Protein AF-A0A843C9Q4-F1 (afdb_monomer)

Solvent-accessible surface area (backbone atoms only — not comparable to full-atom values): 17499 Å² total; per-residue (Å²): 132,57,74,67,64,51,50,56,51,39,53,52,40,20,55,56,18,58,76,67,75,72,32,40,69,36,32,36,50,50,49,57,37,60,78,42,98,57,68,40,41,67,67,58,47,26,71,72,67,73,46,53,68,69,59,50,53,54,29,52,50,52,34,42,68,36,44,41,33,51,77,46,82,55,98,91,41,65,23,32,36,55,46,86,50,63,64,58,15,50,41,50,24,54,48,49,48,43,60,72,55,47,48,56,51,47,49,56,52,59,76,44,46,85,74,49,81,52,66,68,59,38,50,52,52,52,53,51,46,52,57,61,56,59,46,53,64,51,50,52,50,50,40,48,50,46,52,44,47,74,72,65,67,80,84,70,84,83,84,77,89,68,72,62,72,67,36,53,45,50,50,54,45,59,78,50,60,87,59,59,75,55,38,35,35,37,37,30,24,10,82,88,72,31,58,69,56,52,25,53,56,50,49,60,45,59,91,39,59,53,47,39,33,40,20,46,72,44,35,68,92,59,17,19,34,43,42,81,40,90,101,78,43,41,38,79,43,103,41,80,50,83,64,60,53,28,56,29,36,38,42,33,32,46,27,56,34,95,91,58,39,60,59,69,67,47,47,51,48,37,54,59,74,26,36,51,98,54,80,45,47,32,34,35,44,27,48,70,53,30,37,61,76,60,49,39,64,82,75,47,85,60,77,41,77,46,70,43,82,86,85,87,83,90,130

Radius of gyration: 27.34 Å; Cα contacts (8 Å, |Δi|>4): 439; chains: 1; bounding box: 75×46×71 Å

Nearest PDB structures (foldseek):
  1ku9-assembly1_B  TM=6.860E-01  e=2.170E-07  Methanocaldococcus jannaschii
  5jbr-assembly1_B  TM=6.206E-01  e=5.462E-07  Beutenbergia cavernae DSM 12333
  4nb5-assembly1_C  TM=7.653E-01  e=8.708E-06  Mycobacterium tuberculosis H37Rv
  6pcp-assembly2_B  TM=5.186E-01  e=2.356E-02  Bordetella pertussis
  4a6d-assembly1_A  TM=2.421E-01  e=3.315E-03  Homo sapiens

Structure (mmCIF, N/CA/C/O backbone):
data_AF-A0A843C9Q4-F1
#
_entry.id   AF-A0A843C9Q4-F1
#
loop_
_atom_site.group_PDB
_atom_site.id
_atom_site.type_symbol
_atom_site.label_atom_id
_atom_site.label_alt_id
_atom_site.label_comp_id
_atom_site.label_asym_id
_atom_site.label_entity_id
_atom_site.label_seq_id
_atom_site.pdbx_PDB_ins_code
_atom_site.Cartn_x
_atom_site.Cartn_y
_atom_site.Cartn_z
_atom_site.occupancy
_atom_site.B_iso_or_equiv
_atom_site.auth_seq_id
_atom_site.auth_comp_id
_atom_site.auth_asym_id
_atom_site.auth_atom_id
_atom_site.pdbx_PDB_model_num
ATOM 1 N N . MET A 1 1 ? 6.516 21.885 -7.683 1.00 47.53 1 MET A N 1
ATOM 2 C CA . MET A 1 1 ? 7.904 22.354 -7.466 1.00 47.53 1 MET A CA 1
ATOM 3 C C . MET A 1 1 ? 7.988 23.819 -7.858 1.00 47.53 1 MET A C 1
ATOM 5 O O . MET A 1 1 ? 7.238 24.209 -8.744 1.00 47.53 1 MET A O 1
ATOM 9 N N . SER A 1 2 ? 8.842 24.612 -7.205 1.00 45.75 2 SER A N 1
ATOM 10 C CA . SER A 1 2 ? 9.171 25.966 -7.676 1.00 45.75 2 SER A CA 1
ATOM 11 C C . SER A 1 2 ? 9.981 25.900 -8.980 1.00 45.75 2 SER A C 1
ATOM 13 O O . SER A 1 2 ? 10.649 24.895 -9.235 1.00 45.75 2 SER A O 1
ATOM 15 N N . GLU A 1 3 ? 9.927 26.948 -9.810 1.00 52.75 3 GLU A N 1
ATOM 16 C CA . GLU A 1 3 ? 10.688 27.011 -11.075 1.00 52.75 3 GLU A CA 1
ATOM 17 C C . GLU A 1 3 ? 12.211 26.967 -10.858 1.00 52.75 3 GLU A C 1
ATOM 19 O O . GLU A 1 3 ? 12.945 26.394 -11.660 1.00 52.75 3 GLU A O 1
ATOM 24 N N . GLU A 1 4 ? 12.688 27.502 -9.736 1.00 49.81 4 GLU A N 1
ATOM 25 C CA . GLU A 1 4 ? 14.106 27.485 -9.360 1.00 49.81 4 GLU A CA 1
ATOM 26 C C . GLU A 1 4 ? 14.579 26.059 -9.037 1.00 49.81 4 GLU A C 1
ATOM 28 O O . GLU A 1 4 ? 15.560 25.584 -9.610 1.00 49.81 4 GLU A O 1
ATOM 33 N N . ALA A 1 5 ? 13.812 25.318 -8.226 1.00 44.09 5 ALA A N 1
ATOM 34 C CA . ALA A 1 5 ? 14.101 23.916 -7.916 1.00 44.09 5 ALA A CA 1
ATOM 35 C C . ALA A 1 5 ? 14.009 23.013 -9.161 1.00 44.09 5 ALA A C 1
ATOM 37 O O . ALA A 1 5 ? 14.716 22.013 -9.271 1.00 44.09 5 ALA A O 1
ATOM 38 N N . TRP A 1 6 ? 13.144 23.360 -10.119 1.00 53.12 6 TRP A N 1
ATOM 39 C CA . TRP A 1 6 ? 13.048 22.680 -11.413 1.00 53.12 6 TRP A CA 1
ATOM 40 C C . TRP A 1 6 ? 14.325 22.829 -12.245 1.00 53.12 6 TRP A C 1
ATOM 42 O O . TRP A 1 6 ? 14.852 21.837 -12.754 1.00 53.12 6 TRP A O 1
ATOM 52 N N . SER A 1 7 ? 14.839 24.054 -12.347 1.00 58.59 7 SER A N 1
ATOM 53 C CA . SER A 1 7 ? 16.046 24.358 -13.115 1.00 58.59 7 SER A CA 1
ATOM 54 C C . SER A 1 7 ? 17.284 23.649 -12.546 1.00 58.59 7 SER A C 1
ATOM 56 O O . SER A 1 7 ? 18.031 23.016 -13.294 1.00 58.59 7 SER A O 1
ATOM 58 N N . GLU A 1 8 ? 17.461 23.655 -11.220 1.00 62.56 8 GLU A N 1
ATOM 59 C CA . GLU A 1 8 ? 18.596 23.000 -10.545 1.00 62.56 8 GLU A CA 1
ATOM 60 C C . GLU A 1 8 ? 18.615 21.475 -10.738 1.00 62.56 8 GLU A C 1
ATOM 62 O O . GLU A 1 8 ? 19.669 20.870 -10.979 1.00 62.56 8 GLU A O 1
ATOM 67 N N . VAL A 1 9 ? 17.441 20.837 -10.683 1.00 56.78 9 VAL A N 1
ATOM 68 C CA . VAL A 1 9 ? 17.299 19.395 -10.926 1.00 56.78 9 VAL A CA 1
ATOM 69 C C . VAL A 1 9 ? 17.607 19.060 -12.386 1.00 56.78 9 VAL A C 1
ATOM 71 O O . VAL A 1 9 ? 18.349 18.113 -12.655 1.00 56.78 9 VAL A O 1
ATOM 74 N N . GLN A 1 10 ? 17.105 19.847 -13.342 1.00 58.91 10 GLN A N 1
ATOM 75 C CA . GLN A 1 10 ? 17.404 19.642 -14.761 1.00 58.91 10 GLN A CA 1
ATOM 76 C C . GLN A 1 10 ? 18.885 19.846 -15.096 1.00 58.91 10 GLN A C 1
ATOM 78 O O . GLN A 1 10 ? 19.439 19.092 -15.899 1.00 58.91 10 GLN A O 1
ATOM 83 N N . GLU A 1 11 ? 19.543 20.831 -14.484 1.00 66.94 11 GLU A N 1
ATOM 84 C CA . GLU A 1 11 ? 20.977 21.056 -14.664 1.00 66.94 11 GLU A CA 1
ATOM 85 C C . GLU A 1 11 ? 21.796 19.878 -14.115 1.00 66.94 11 GLU A C 1
ATOM 87 O O . GLU A 1 11 ? 22.735 19.405 -14.762 1.00 66.94 11 GLU A O 1
ATOM 92 N N . SER A 1 12 ? 21.402 19.354 -12.954 1.00 57.91 12 SER A N 1
ATOM 93 C CA . SER A 1 12 ? 22.046 18.199 -12.323 1.00 57.91 12 SER A CA 1
ATOM 94 C C . SER A 1 12 ? 21.877 16.920 -13.154 1.00 57.91 12 SER A C 1
ATOM 96 O O . SER A 1 12 ? 22.857 16.220 -13.414 1.00 57.91 12 SER A O 1
ATOM 98 N N . LEU A 1 13 ? 20.671 16.657 -13.669 1.00 55.56 13 LEU A N 1
ATOM 99 C CA . LEU A 1 13 ? 20.410 15.550 -14.600 1.00 55.56 13 LEU A CA 1
ATOM 100 C C . LEU A 1 13 ? 21.191 15.711 -15.914 1.00 55.56 13 LEU A C 1
ATOM 102 O O . LEU A 1 13 ? 21.746 14.744 -16.434 1.00 55.56 13 LEU A O 1
ATOM 106 N N . GLY A 1 14 ? 21.304 16.938 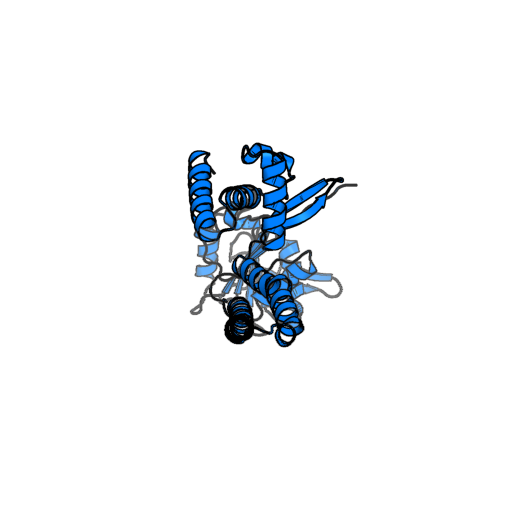-16.428 1.00 57.84 14 GLY A N 1
ATOM 107 C CA . GLY A 1 14 ? 22.119 17.249 -17.603 1.00 57.84 14 GLY A CA 1
ATOM 108 C C . GLY A 1 14 ? 23.611 16.953 -17.402 1.00 57.84 14 GLY A C 1
ATOM 109 O O . GLY A 1 14 ? 24.264 16.448 -18.318 1.00 57.84 14 GLY A O 1
ATOM 110 N N . LYS A 1 15 ? 24.152 17.209 -16.200 1.00 60.41 15 LYS A N 1
ATOM 111 C CA . LYS A 1 15 ? 25.543 16.881 -15.826 1.00 60.41 15 LYS A CA 1
ATOM 112 C C . LYS A 1 15 ? 25.781 15.370 -15.762 1.00 60.41 15 LYS A C 1
ATOM 114 O O . LYS A 1 15 ? 26.767 14.905 -16.331 1.00 60.41 15 LYS A O 1
ATOM 119 N N . ILE A 1 16 ? 24.859 14.608 -15.166 1.00 50.56 16 ILE A N 1
ATOM 120 C CA . ILE A 1 16 ? 24.891 13.130 -15.169 1.00 50.56 16 ILE A CA 1
ATOM 121 C C . ILE A 1 16 ? 24.869 12.609 -16.613 1.00 50.56 16 ILE A C 1
ATOM 123 O O . ILE A 1 16 ? 25.660 11.747 -16.995 1.00 50.56 16 ILE A O 1
ATOM 127 N N . GLY A 1 17 ? 24.037 13.215 -17.461 1.00 51.75 17 GLY A N 1
ATOM 128 C CA . GLY A 1 17 ? 23.914 12.841 -18.863 1.00 51.75 17 GLY A CA 1
ATOM 129 C C . GLY A 1 17 ? 25.149 13.051 -19.731 1.00 51.75 17 GLY A C 1
ATOM 130 O O . GLY A 1 17 ? 25.337 12.320 -20.706 1.00 51.75 17 GLY A O 1
ATOM 131 N N . LYS A 1 18 ? 26.016 14.005 -19.373 1.00 55.31 18 LYS A N 1
ATOM 132 C CA . LYS A 1 18 ? 27.325 14.188 -20.022 1.00 55.31 18 LYS A CA 1
ATOM 133 C C . LYS A 1 18 ? 28.294 13.048 -19.708 1.00 55.31 18 LYS A C 1
ATOM 135 O O . LYS A 1 18 ? 29.132 12.741 -20.545 1.00 55.31 18 LYS A O 1
ATOM 140 N N . GLN A 1 19 ? 28.169 12.415 -18.542 1.00 47.91 19 GLN A N 1
ATOM 141 C CA . GLN A 1 19 ? 29.048 11.323 -18.107 1.00 47.91 19 GLN A CA 1
ATOM 142 C C . GLN A 1 19 ? 28.645 9.957 -18.684 1.00 47.91 19 GLN A C 1
ATOM 144 O O . GLN A 1 19 ? 29.466 9.050 -18.718 1.00 47.91 19 GLN A O 1
ATOM 149 N N . TRP A 1 20 ? 27.404 9.818 -19.159 1.00 51.47 20 TRP A N 1
ATOM 150 C CA . TRP A 1 20 ? 26.847 8.577 -19.718 1.00 51.47 20 TRP A CA 1
ATOM 151 C C . TRP A 1 20 ? 26.792 8.558 -21.260 1.00 51.47 20 TRP A C 1
ATOM 153 O O . TRP A 1 20 ? 26.111 7.715 -21.832 1.00 51.47 20 TRP A O 1
ATOM 163 N N . GLU A 1 21 ? 27.436 9.514 -21.944 1.00 59.91 21 GLU A N 1
ATOM 164 C CA . GLU A 1 21 ? 27.479 9.679 -23.419 1.00 59.91 21 GLU A CA 1
ATOM 165 C C . GLU A 1 21 ? 26.121 9.767 -24.163 1.00 59.91 21 GLU A C 1
ATOM 167 O O . GLU A 1 21 ? 26.076 9.991 -25.373 1.00 59.91 21 GLU A O 1
ATOM 172 N N . LEU A 1 22 ? 24.983 9.682 -23.468 1.00 63.81 22 LEU A N 1
ATOM 173 C CA . LEU A 1 22 ? 23.649 9.807 -24.068 1.00 63.81 22 LEU A CA 1
ATOM 174 C C . LEU A 1 22 ? 23.351 11.247 -24.530 1.00 63.81 22 LEU A C 1
ATOM 176 O O . LEU A 1 22 ? 22.642 11.444 -25.525 1.00 63.81 22 LEU A O 1
ATOM 180 N N . GLY A 1 23 ? 23.962 12.239 -23.870 1.00 70.44 23 GLY A N 1
ATOM 181 C CA . GLY A 1 23 ? 23.894 13.662 -24.208 1.00 70.44 23 GLY A CA 1
ATOM 182 C C . GLY A 1 23 ? 22.946 14.458 -23.307 1.00 70.44 23 GLY A C 1
ATOM 183 O O . GLY A 1 23 ? 21.938 13.951 -22.823 1.00 70.44 23 GLY A O 1
ATOM 184 N N . GLU A 1 24 ? 23.261 15.737 -23.088 1.00 77.69 24 GLU A N 1
ATOM 185 C CA . GLU A 1 24 ? 22.541 16.617 -22.149 1.00 77.69 24 GLU A CA 1
ATOM 186 C C . GLU A 1 24 ? 21.042 16.763 -22.478 1.00 77.69 24 GLU A C 1
ATOM 188 O O . GLU A 1 24 ? 20.197 16.729 -21.582 1.00 77.69 24 GLU A O 1
ATOM 193 N N . SER A 1 25 ? 20.697 16.865 -23.765 1.00 83.62 25 SER A N 1
ATOM 194 C CA . SER A 1 25 ? 19.307 16.989 -24.217 1.00 83.62 25 SER A CA 1
ATOM 195 C C . SER A 1 25 ? 18.464 15.755 -23.884 1.00 83.62 25 SER A C 1
ATOM 197 O O . SER A 1 25 ? 17.291 15.891 -23.549 1.00 83.62 25 SER A O 1
ATOM 199 N N . VAL A 1 26 ? 19.060 14.559 -23.922 1.00 84.25 26 VAL A N 1
ATOM 200 C CA . VAL A 1 26 ? 18.384 13.287 -23.626 1.00 84.25 26 VAL A CA 1
ATOM 201 C C . VAL A 1 26 ? 17.914 13.252 -22.175 1.00 84.25 26 VAL A C 1
ATOM 203 O O . VAL A 1 26 ? 16.759 12.931 -21.904 1.00 84.25 26 VAL A O 1
ATOM 206 N N . TRP A 1 27 ? 18.772 13.672 -21.247 1.00 79.62 27 TRP A N 1
ATOM 207 C CA . TRP A 1 27 ? 18.469 13.660 -19.816 1.00 79.62 27 TRP A CA 1
ATOM 208 C C . TRP A 1 27 ? 17.548 14.792 -19.374 1.00 79.62 27 TRP A C 1
ATOM 210 O O . TRP A 1 27 ? 16.676 14.572 -18.535 1.00 79.62 27 TRP A O 1
ATOM 220 N N . ARG A 1 28 ? 17.665 15.981 -19.976 1.00 81.75 28 ARG A N 1
ATOM 221 C CA . ARG A 1 28 ? 16.709 17.076 -19.737 1.00 81.75 28 ARG A CA 1
ATOM 222 C C . ARG A 1 28 ? 15.300 16.710 -20.210 1.00 81.75 28 ARG A C 1
ATOM 224 O O . ARG A 1 28 ? 14.330 16.997 -19.514 1.00 81.75 28 ARG A O 1
ATOM 231 N N . ILE A 1 29 ? 15.181 16.026 -21.350 1.00 90.12 29 ILE A N 1
ATOM 232 C CA . ILE A 1 29 ? 13.895 15.521 -21.850 1.00 90.12 29 ILE A CA 1
ATOM 233 C C . ILE A 1 29 ? 13.348 14.410 -20.955 1.00 90.12 29 ILE A C 1
ATOM 235 O O . ILE A 1 29 ? 12.169 14.439 -20.616 1.00 90.12 29 ILE A O 1
ATOM 239 N N . TRP A 1 30 ? 14.185 13.467 -20.520 1.00 87.25 30 TRP A N 1
ATOM 240 C CA . TRP A 1 30 ? 13.766 12.444 -19.561 1.00 87.25 30 TRP A CA 1
ATOM 241 C C . TRP A 1 30 ? 13.253 13.060 -18.254 1.00 87.25 30 TRP A C 1
ATOM 243 O O . TRP A 1 30 ? 12.169 12.7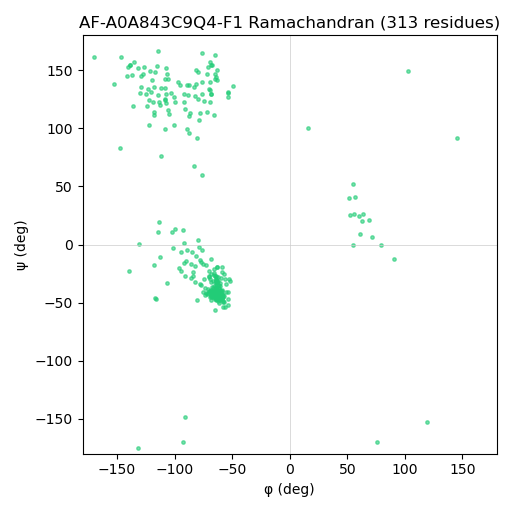05 -17.799 1.00 87.25 30 TRP A O 1
ATOM 253 N N . GLY A 1 31 ? 13.967 14.053 -17.715 1.00 80.75 31 GLY A N 1
ATOM 254 C CA . GLY A 1 31 ? 13.516 14.832 -16.563 1.00 80.75 31 GLY A CA 1
ATOM 255 C C . GLY A 1 31 ? 12.183 15.539 -16.825 1.00 80.75 31 GLY A C 1
ATOM 256 O O . GLY A 1 31 ? 11.283 15.470 -15.998 1.00 80.75 31 GLY A O 1
ATOM 257 N N . CYS A 1 32 ? 11.994 16.146 -18.002 1.00 84.19 32 CYS A N 1
ATOM 258 C CA . CYS A 1 32 ? 10.711 16.748 -18.390 1.00 84.19 32 CYS A CA 1
ATOM 259 C C . CYS A 1 32 ? 9.533 15.765 -18.275 1.00 84.19 32 CYS A C 1
ATOM 261 O O . CYS A 1 32 ? 8.473 16.140 -17.780 1.00 84.19 32 CYS A O 1
ATOM 263 N N . ILE A 1 33 ? 9.733 14.509 -18.683 1.00 87.44 33 ILE A N 1
ATOM 264 C CA . ILE A 1 33 ? 8.714 13.453 -18.627 1.00 87.44 33 ILE A CA 1
ATOM 265 C C . ILE A 1 33 ? 8.523 12.946 -17.186 1.00 87.44 33 ILE A C 1
ATOM 267 O O . ILE A 1 33 ? 7.388 12.740 -16.771 1.00 87.44 33 ILE A O 1
ATOM 271 N N . LEU A 1 34 ? 9.607 12.769 -16.417 1.00 78.75 34 LEU A N 1
ATOM 272 C CA . LEU A 1 34 ? 9.586 12.211 -15.053 1.00 78.75 34 LEU A CA 1
ATOM 273 C C . LEU A 1 34 ? 8.654 12.978 -14.110 1.00 78.75 34 LEU A C 1
ATOM 275 O O . LEU A 1 34 ? 7.952 12.384 -13.299 1.00 78.75 34 LEU A O 1
ATOM 279 N N . PHE A 1 35 ? 8.658 14.305 -14.207 1.00 71.19 35 PHE A N 1
ATOM 280 C CA . PHE A 1 35 ? 7.932 15.174 -13.282 1.00 71.19 35 PHE A CA 1
ATOM 281 C C . PHE A 1 35 ? 6.516 15.528 -13.756 1.00 71.19 35 PHE A C 1
ATOM 283 O O . PHE A 1 35 ? 5.878 16.431 -13.209 1.00 71.19 35 PHE A O 1
ATOM 290 N N . LYS A 1 36 ? 6.009 14.833 -14.779 1.00 74.19 36 LYS A N 1
ATOM 291 C CA . LYS A 1 36 ? 4.640 14.985 -15.267 1.00 74.19 36 LYS A CA 1
ATOM 292 C C . LYS A 1 36 ? 3.792 13.851 -14.709 1.00 74.19 36 LYS A C 1
ATOM 294 O O . LYS A 1 36 ? 4.116 12.682 -14.863 1.00 74.19 36 LYS A O 1
ATOM 299 N N . SER A 1 37 ? 2.676 14.211 -14.081 1.00 62.47 37 SER A N 1
ATOM 300 C CA . SER A 1 37 ? 1.741 13.267 -13.458 1.00 62.47 37 SER A CA 1
ATOM 301 C C . SER A 1 37 ? 0.983 12.389 -14.459 1.00 62.47 37 SER A C 1
ATOM 303 O O . SER A 1 37 ? 0.342 11.427 -14.055 1.00 62.47 37 SER A O 1
ATOM 305 N N . CYS A 1 38 ? 1.034 12.721 -15.752 1.00 76.12 38 CYS A N 1
ATOM 306 C CA . CYS A 1 38 ? 0.371 11.990 -16.826 1.00 76.12 38 CYS A CA 1
ATOM 307 C C . CYS A 1 38 ? 1.329 11.808 -18.017 1.00 76.12 38 CYS A C 1
ATOM 309 O O . CYS A 1 38 ? 2.228 12.634 -18.200 1.00 76.12 38 CYS A O 1
ATOM 311 N N . PRO A 1 39 ? 1.102 10.797 -18.879 1.00 85.81 39 PRO A N 1
ATOM 312 C CA . PRO A 1 39 ? 1.846 10.629 -20.123 1.00 85.81 39 PRO A CA 1
ATOM 313 C C . PRO A 1 39 ? 1.811 11.893 -20.995 1.00 85.81 39 PRO A C 1
ATOM 315 O O . PRO A 1 39 ? 0.741 12.441 -21.284 1.00 85.81 39 PRO A O 1
ATOM 318 N N . VAL A 1 40 ? 2.984 12.331 -21.452 1.00 90.62 40 VAL A N 1
ATOM 319 C CA . VAL A 1 40 ? 3.159 13.591 -22.191 1.00 90.62 40 VAL A CA 1
ATOM 320 C C . VAL A 1 40 ? 3.399 13.374 -23.674 1.00 90.62 40 VAL A C 1
ATOM 322 O O . VAL A 1 40 ? 4.077 12.435 -24.085 1.00 90.62 40 VAL A O 1
ATOM 325 N N . SER A 1 41 ? 2.844 14.253 -24.497 1.00 93.56 41 SER A N 1
ATOM 326 C CA . SER A 1 41 ? 3.099 14.297 -25.935 1.00 93.56 41 SER A CA 1
ATOM 327 C C . SER A 1 41 ? 4.465 14.911 -26.254 1.00 93.56 41 SER A C 1
ATOM 329 O O . SER A 1 41 ? 5.078 15.592 -25.434 1.00 93.56 41 SER A O 1
ATOM 331 N N . GLN A 1 42 ? 4.932 14.717 -27.490 1.00 94.12 42 GLN A N 1
ATOM 332 C CA . GLN A 1 42 ? 6.165 15.352 -27.961 1.00 94.12 42 GLN A CA 1
ATOM 333 C C . GLN A 1 42 ? 6.092 16.886 -27.881 1.00 94.12 42 GLN A C 1
ATOM 335 O O . GLN A 1 42 ? 7.055 17.523 -27.469 1.00 94.12 42 GLN A O 1
ATOM 340 N N . LYS A 1 43 ? 4.934 17.469 -28.207 1.00 92.31 43 LYS A N 1
ATOM 341 C CA . LYS A 1 43 ? 4.723 18.919 -28.190 1.00 92.31 43 LYS A CA 1
ATOM 342 C C . LYS A 1 43 ? 4.835 19.505 -26.779 1.00 92.31 43 LYS A C 1
ATOM 344 O O . LYS A 1 43 ? 5.498 20.515 -26.588 1.00 92.31 43 LYS A O 1
ATOM 349 N N . GLU A 1 44 ? 4.265 18.830 -25.783 1.00 90.56 44 GLU A N 1
ATOM 350 C CA . GLU A 1 44 ? 4.381 19.244 -24.376 1.00 90.56 44 GLU A CA 1
ATOM 351 C C . GLU A 1 44 ? 5.834 19.180 -23.873 1.00 90.56 44 GLU A C 1
ATOM 353 O O . GLU A 1 44 ? 6.239 19.982 -23.032 1.00 90.56 44 GLU A O 1
ATOM 358 N N . ILE A 1 45 ? 6.636 18.248 -24.400 1.00 93.38 45 ILE A N 1
ATOM 359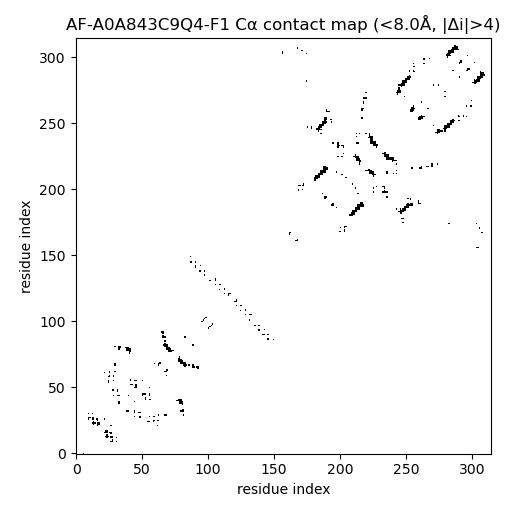 C CA . ILE A 1 45 ? 8.072 18.156 -24.101 1.00 93.38 45 ILE A CA 1
ATOM 360 C C . ILE A 1 45 ? 8.840 19.298 -24.776 1.00 93.38 45 ILE A C 1
ATOM 362 O O . ILE A 1 45 ? 9.722 19.887 -24.155 1.00 93.38 45 ILE A O 1
ATOM 366 N N . GLU A 1 46 ? 8.523 19.626 -26.030 1.00 94.19 46 GLU A N 1
ATOM 367 C CA . GLU A 1 46 ? 9.108 20.767 -26.750 1.00 94.19 46 GLU A CA 1
ATOM 368 C C . GLU A 1 46 ? 8.851 22.076 -25.991 1.00 94.19 46 GLU A C 1
ATOM 370 O O . GLU A 1 46 ? 9.792 22.808 -25.690 1.00 94.19 46 GLU A O 1
ATOM 375 N N . GLU A 1 47 ? 7.603 22.315 -25.582 1.00 90.56 47 GLU A N 1
ATOM 376 C CA . GLU A 1 47 ? 7.208 23.478 -24.778 1.00 90.56 47 GLU A CA 1
ATOM 377 C C . GLU A 1 47 ? 7.900 23.491 -23.406 1.00 90.56 47 GLU A C 1
ATOM 379 O O . GLU A 1 47 ? 8.403 24.525 -22.972 1.00 90.56 47 GLU A O 1
ATOM 384 N N . GLY A 1 48 ? 7.978 22.339 -22.733 1.00 82.88 48 GLY A N 1
ATOM 385 C CA . GLY A 1 48 ? 8.557 22.222 -21.392 1.00 82.88 48 GLY A CA 1
ATOM 386 C C . GLY A 1 48 ? 10.087 22.241 -21.332 1.00 82.88 48 GLY A C 1
ATOM 387 O O . GLY A 1 48 ? 10.647 22.395 -20.247 1.00 82.88 48 GLY A O 1
ATOM 388 N N . THR A 1 49 ? 10.776 22.057 -22.461 1.00 87.31 49 THR A N 1
ATOM 389 C CA . THR A 1 49 ? 12.250 22.037 -22.524 1.00 87.31 49 THR A CA 1
ATOM 390 C C . THR A 1 49 ? 12.847 23.143 -23.388 1.00 87.31 49 THR A C 1
ATOM 392 O O . THR A 1 49 ? 14.043 23.408 -23.284 1.00 87.31 49 THR A O 1
ATOM 395 N N . GLY A 1 50 ? 12.050 23.770 -24.258 1.00 89.69 50 GLY A N 1
ATOM 396 C CA . GLY A 1 50 ? 12.520 24.731 -25.256 1.00 89.69 50 GLY A CA 1
ATOM 397 C C . GLY A 1 50 ? 13.308 24.103 -26.413 1.00 89.69 50 GLY A C 1
ATOM 398 O O . GLY A 1 50 ? 13.863 24.827 -27.241 1.00 89.69 50 GLY A O 1
ATOM 399 N N . TYR A 1 51 ? 13.392 22.771 -26.492 1.00 93.69 51 TYR A N 1
ATOM 400 C CA . TYR A 1 51 ? 14.074 22.085 -27.587 1.00 93.69 51 TYR A CA 1
ATOM 401 C C . TYR A 1 51 ? 13.205 21.996 -28.842 1.00 93.69 51 TYR A C 1
ATOM 403 O O . TYR A 1 51 ? 11.988 21.853 -28.775 1.00 93.69 51 TYR A O 1
ATOM 411 N N . SER A 1 52 ? 13.855 22.013 -30.009 1.00 94.94 52 SER A N 1
ATOM 412 C CA . SER A 1 52 ? 13.172 21.812 -31.289 1.00 94.94 52 SER A CA 1
ATOM 413 C C . SER A 1 52 ? 12.647 20.382 -31.433 1.00 94.94 52 SER A C 1
ATOM 415 O O . SER A 1 52 ? 13.226 19.432 -30.897 1.00 94.94 52 SER A O 1
ATOM 417 N N . SER A 1 53 ? 11.604 20.202 -32.247 1.00 93.38 53 SER A N 1
ATOM 418 C CA . SER A 1 53 ? 10.971 18.897 -32.476 1.00 93.38 53 SER A CA 1
ATOM 419 C C . SER A 1 53 ? 11.952 17.824 -32.961 1.00 93.38 53 SER A C 1
ATOM 421 O O . SER A 1 53 ? 11.850 16.659 -32.581 1.00 93.38 53 SER A O 1
ATOM 423 N N . GLY A 1 54 ? 12.956 18.208 -33.758 1.00 93.50 54 GLY A N 1
ATOM 424 C CA . GLY A 1 54 ? 14.013 17.295 -34.203 1.00 93.50 54 GLY A CA 1
ATOM 425 C C . GLY A 1 54 ? 14.879 16.782 -33.048 1.00 93.50 54 GLY A C 1
ATOM 426 O O . GLY A 1 54 ? 15.131 15.579 -32.951 1.00 93.50 54 GLY A O 1
ATOM 427 N N . VAL A 1 55 ? 15.287 17.674 -32.138 1.00 92.19 55 VAL A N 1
ATOM 428 C CA . VAL A 1 55 ? 16.066 17.312 -30.943 1.00 92.19 55 VAL A CA 1
ATOM 429 C C . VAL A 1 55 ? 15.233 16.433 -30.016 1.00 92.19 55 VAL A C 1
ATOM 431 O O . VAL A 1 55 ? 15.728 15.409 -29.542 1.00 92.19 55 VAL A O 1
ATOM 434 N N . VAL A 1 56 ? 13.962 16.783 -29.804 1.00 94.56 56 VAL A N 1
ATOM 435 C CA . VAL A 1 56 ? 13.063 15.994 -28.959 1.00 94.56 56 VAL A CA 1
ATOM 436 C C . VAL A 1 56 ? 12.847 14.596 -29.533 1.00 94.56 56 VAL A C 1
ATOM 438 O O . VAL A 1 56 ? 13.017 13.611 -28.818 1.00 94.56 56 VAL A O 1
ATOM 441 N N . SER A 1 57 ? 12.570 14.477 -30.831 1.00 93.62 57 SER A N 1
ATOM 442 C CA . SER A 1 57 ? 12.343 13.182 -31.482 1.00 93.62 57 SER A CA 1
ATOM 443 C C . SER A 1 57 ? 13.561 12.251 -31.397 1.00 93.62 57 SER A C 1
ATOM 445 O O . SER A 1 57 ? 13.427 11.072 -31.055 1.00 93.62 57 SER A O 1
ATOM 447 N N . ILE A 1 58 ? 14.769 12.771 -31.650 1.00 90.62 58 ILE A N 1
ATOM 448 C CA . ILE A 1 58 ? 16.014 11.991 -31.551 1.00 90.62 58 ILE A CA 1
ATOM 449 C C . ILE A 1 58 ? 16.249 11.531 -30.109 1.00 90.62 58 ILE A C 1
ATOM 451 O O . ILE A 1 58 ? 16.578 10.366 -29.875 1.00 90.62 58 ILE A O 1
ATOM 455 N N . SER A 1 59 ? 16.044 12.417 -29.136 1.00 91.56 59 SER A N 1
ATOM 456 C CA . SER A 1 59 ? 16.202 12.091 -27.720 1.00 91.56 59 SER A CA 1
ATOM 457 C C . SER A 1 59 ? 15.188 11.053 -27.246 1.00 91.56 59 SER A C 1
ATOM 459 O O . SER A 1 59 ? 15.569 10.109 -26.561 1.00 91.56 59 SER A O 1
ATOM 461 N N . LEU A 1 60 ? 13.925 11.149 -27.667 1.00 91.44 60 LEU A N 1
ATOM 462 C CA . LEU A 1 60 ? 12.898 10.150 -27.360 1.00 91.44 60 LEU A CA 1
ATOM 463 C C . LEU A 1 60 ? 13.244 8.772 -27.933 1.00 91.44 60 LEU A C 1
ATOM 465 O O . LEU A 1 60 ? 13.025 7.762 -27.264 1.00 91.44 60 LEU A O 1
ATOM 469 N N . LYS A 1 61 ? 13.824 8.707 -29.140 1.00 87.88 61 LYS A N 1
ATOM 470 C CA . LYS A 1 61 ? 14.337 7.443 -29.695 1.00 87.88 61 LYS A CA 1
ATOM 471 C C . LYS A 1 61 ? 15.449 6.863 -28.824 1.00 87.88 61 LYS A C 1
ATOM 473 O O . LYS A 1 61 ? 15.381 5.687 -28.482 1.00 87.88 61 LYS A O 1
ATOM 478 N N . LYS A 1 62 ? 16.425 7.681 -28.416 1.00 84.25 62 LYS A N 1
ATOM 479 C CA . LYS A 1 62 ? 17.520 7.247 -27.531 1.00 84.25 62 LYS A CA 1
ATOM 480 C C . LYS A 1 62 ? 17.010 6.756 -26.175 1.00 84.25 62 LYS A C 1
ATOM 482 O O . LYS A 1 62 ? 17.417 5.692 -25.729 1.00 84.25 62 LYS A O 1
ATOM 487 N N . LEU A 1 63 ? 16.079 7.480 -25.553 1.00 84.25 63 LEU A N 1
ATOM 488 C CA . LEU A 1 63 ? 15.471 7.086 -24.277 1.00 84.25 63 LEU A CA 1
ATOM 489 C C . LEU A 1 63 ? 14.670 5.786 -24.386 1.00 84.25 63 LEU A C 1
ATOM 491 O O . LEU A 1 63 ? 14.712 4.972 -23.467 1.00 84.25 63 LEU A O 1
ATOM 495 N N . LYS A 1 64 ? 13.968 5.570 -25.506 1.00 82.69 64 LYS A N 1
ATOM 496 C CA . LYS A 1 64 ? 13.295 4.294 -25.792 1.00 82.69 64 LYS A CA 1
ATOM 497 C C . LYS A 1 64 ? 14.297 3.153 -25.947 1.00 82.69 64 LYS A C 1
ATOM 499 O O . LYS A 1 64 ? 14.094 2.100 -25.357 1.00 82.69 64 LYS A O 1
ATOM 504 N N . MET A 1 65 ? 15.381 3.363 -26.698 1.00 73.69 65 MET A N 1
ATOM 505 C CA . MET A 1 65 ? 16.450 2.365 -26.852 1.00 73.69 65 MET A CA 1
ATOM 506 C C . MET A 1 65 ? 17.123 2.032 -25.515 1.00 73.69 65 MET A C 1
ATOM 508 O O . MET A 1 65 ? 17.468 0.883 -25.269 1.00 73.69 65 MET A O 1
ATOM 512 N N . ALA A 1 66 ? 17.259 3.023 -24.632 1.00 70.12 66 ALA A N 1
ATOM 513 C CA . ALA A 1 66 ? 17.759 2.845 -23.273 1.00 70.12 66 ALA A CA 1
ATOM 514 C C . ALA A 1 66 ? 16.712 2.293 -22.284 1.00 70.12 66 ALA A C 1
ATOM 516 O O . ALA A 1 66 ? 16.997 2.191 -21.097 1.00 70.12 66 ALA A O 1
ATOM 517 N N . ASN A 1 67 ? 15.496 1.963 -22.744 1.00 69.81 67 ASN A N 1
ATOM 518 C CA . ASN A 1 67 ? 14.367 1.514 -21.919 1.00 69.81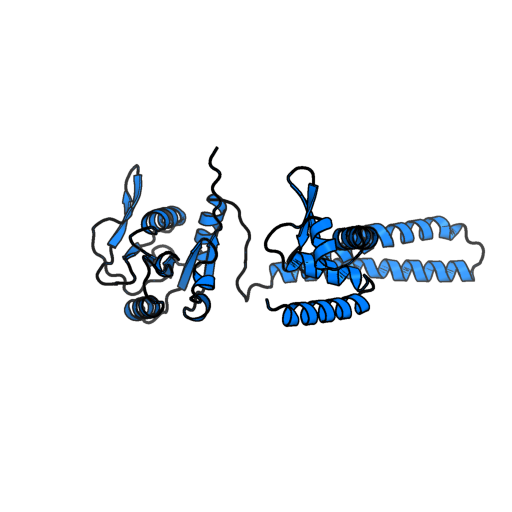 67 ASN A CA 1
ATOM 519 C C . ASN A 1 67 ? 14.025 2.449 -20.734 1.00 69.81 67 ASN A C 1
ATOM 521 O O . ASN A 1 67 ? 13.454 2.031 -19.725 1.00 69.81 67 ASN A O 1
ATOM 525 N N . MET A 1 68 ? 14.369 3.734 -20.855 1.00 76.31 68 MET A N 1
ATOM 526 C CA . MET A 1 68 ? 14.156 4.754 -19.823 1.00 76.31 68 MET A CA 1
ATOM 527 C C . MET A 1 68 ? 12.764 5.388 -19.897 1.00 76.31 68 MET A C 1
ATOM 529 O O . MET A 1 68 ? 12.324 6.035 -18.947 1.00 76.31 68 MET A O 1
ATOM 533 N N . ILE A 1 69 ? 12.077 5.224 -21.031 1.00 85.81 69 ILE A N 1
ATOM 534 C CA . ILE A 1 69 ? 10.702 5.678 -21.252 1.00 85.81 69 ILE A CA 1
ATOM 535 C C . ILE A 1 69 ? 9.907 4.624 -22.024 1.00 85.81 69 ILE A C 1
ATOM 537 O O . ILE A 1 69 ? 10.462 3.885 -22.839 1.00 85.81 69 ILE A O 1
ATOM 541 N N . LYS A 1 70 ? 8.587 4.626 -21.844 1.00 83.88 70 LYS A N 1
ATOM 542 C CA . LYS A 1 70 ? 7.631 3.869 -22.663 1.00 83.88 70 LYS A CA 1
ATOM 543 C C . LYS A 1 70 ? 6.722 4.826 -23.428 1.00 83.88 70 LYS A C 1
ATOM 545 O O . LYS A 1 70 ? 6.529 5.970 -23.025 1.00 83.88 70 LYS A O 1
ATOM 550 N N . GLY A 1 71 ? 6.204 4.363 -24.565 1.00 85.44 71 GLY A N 1
ATOM 551 C CA . GLY A 1 71 ? 5.255 5.107 -25.391 1.00 85.44 71 GLY A CA 1
ATOM 552 C C . GLY A 1 71 ? 3.922 4.373 -25.490 1.00 85.44 71 GLY A C 1
ATOM 553 O O . GLY A 1 71 ? 3.917 3.167 -25.720 1.00 85.44 71 GLY A O 1
ATOM 554 N N . ILE A 1 72 ? 2.816 5.097 -25.355 1.00 83.00 72 ILE A N 1
ATOM 555 C CA . ILE A 1 72 ? 1.445 4.593 -25.510 1.00 83.00 72 ILE A CA 1
ATOM 556 C C . ILE A 1 72 ? 0.682 5.454 -26.511 1.00 83.00 72 ILE A C 1
ATOM 558 O O . ILE A 1 72 ? 0.993 6.631 -26.685 1.00 83.00 72 ILE A O 1
ATOM 562 N N . ILE A 1 73 ? -0.314 4.874 -27.176 1.00 85.94 73 ILE A N 1
ATOM 563 C CA . ILE A 1 73 ? -1.197 5.616 -28.080 1.00 85.94 73 ILE A CA 1
ATOM 564 C C . ILE A 1 73 ? -2.403 6.097 -27.276 1.00 85.94 73 ILE A C 1
ATOM 566 O O . ILE A 1 73 ? -3.123 5.289 -26.695 1.00 85.94 73 ILE A O 1
ATOM 570 N N . MET A 1 74 ? -2.636 7.407 -27.259 1.00 75.00 74 MET A N 1
ATOM 571 C CA . MET A 1 74 ? -3.789 8.028 -26.610 1.00 75.00 74 MET A CA 1
ATOM 572 C C . MET A 1 74 ? -4.373 9.097 -27.530 1.00 75.00 74 MET A C 1
ATOM 574 O O . MET A 1 74 ? -3.694 10.059 -27.875 1.00 75.00 74 MET A O 1
ATOM 578 N N . GLY A 1 75 ? -5.638 8.932 -27.930 1.00 73.31 75 GLY A N 1
ATOM 579 C CA . GLY A 1 75 ? -6.331 9.919 -28.769 1.00 73.31 75 GLY A CA 1
ATOM 580 C C . GLY A 1 75 ? -5.723 10.112 -30.164 1.00 73.31 75 GLY A C 1
ATOM 581 O O . GLY A 1 75 ? -5.864 11.185 -30.734 1.00 73.31 75 GLY A O 1
ATOM 582 N N . GLY A 1 76 ? -5.033 9.101 -30.703 1.00 80.94 76 GLY A N 1
ATOM 583 C CA . GLY A 1 76 ? -4.336 9.175 -31.995 1.00 80.94 76 GLY A CA 1
ATOM 584 C C . GLY A 1 76 ? -2.875 9.630 -31.906 1.00 80.94 76 GLY A C 1
ATOM 585 O O . GLY A 1 76 ? -2.126 9.411 -32.854 1.00 80.94 76 GLY A O 1
ATOM 586 N N . ASP A 1 77 ? -2.444 10.148 -30.752 1.00 83.69 77 ASP A N 1
ATOM 587 C CA . ASP A 1 77 ? -1.083 10.634 -30.532 1.00 83.69 77 ASP A CA 1
ATOM 588 C C . ASP A 1 77 ? -0.266 9.688 -29.646 1.00 83.69 77 ASP A C 1
ATOM 590 O O . ASP A 1 77 ? -0.775 9.050 -28.720 1.00 83.69 77 ASP A O 1
ATOM 594 N N . THR A 1 78 ? 1.042 9.613 -29.906 1.00 90.19 78 THR A N 1
ATOM 595 C CA . THR A 1 78 ? 1.968 8.892 -29.023 1.00 90.19 78 THR A CA 1
ATOM 596 C C . THR A 1 78 ? 2.312 9.756 -27.814 1.00 90.19 78 THR A C 1
ATOM 598 O O . THR A 1 78 ? 2.828 10.865 -27.965 1.00 90.19 78 THR A O 1
ATOM 601 N N . ARG A 1 79 ? 2.089 9.217 -26.616 1.00 91.44 79 ARG A N 1
ATOM 602 C CA . ARG A 1 79 ? 2.440 9.834 -25.335 1.00 91.44 79 ARG A CA 1
ATOM 603 C C . ARG A 1 79 ? 3.469 9.004 -24.583 1.00 91.44 79 ARG A C 1
ATOM 605 O O . ARG A 1 79 ? 3.496 7.782 -24.712 1.00 91.44 79 ARG A O 1
ATOM 612 N N . TYR A 1 80 ? 4.319 9.675 -23.819 1.00 91.38 80 TYR A N 1
ATOM 613 C CA . TYR A 1 80 ? 5.508 9.110 -23.196 1.00 91.38 80 TYR A CA 1
ATOM 614 C C . TYR A 1 80 ? 5.443 9.233 -21.678 1.00 91.38 80 TYR A C 1
ATOM 616 O O . TYR A 1 80 ? 5.001 10.255 -21.156 1.00 91.38 80 TYR A O 1
ATOM 624 N N . PHE A 1 81 ? 5.922 8.208 -20.982 1.00 86.81 81 PHE A N 1
ATOM 625 C CA . PHE A 1 81 ? 6.110 8.213 -19.532 1.00 86.81 81 PHE A CA 1
ATOM 626 C C . PHE A 1 81 ? 7.434 7.534 -19.174 1.00 86.81 81 PHE A C 1
ATOM 628 O O . PHE A 1 81 ? 7.958 6.728 -19.951 1.00 86.81 81 PHE A O 1
ATOM 635 N N . VAL A 1 82 ? 7.999 7.892 -18.023 1.00 83.81 82 VAL A N 1
ATOM 636 C CA . VAL A 1 82 ? 9.279 7.350 -17.556 1.00 83.81 82 VAL A CA 1
ATOM 637 C C . VAL A 1 82 ? 9.102 5.939 -17.006 1.00 83.81 82 VAL A C 1
ATOM 639 O O . VAL A 1 82 ? 8.136 5.651 -16.308 1.00 83.81 82 VAL A O 1
ATOM 642 N N . ASN A 1 83 ? 10.060 5.065 -17.314 1.00 70.56 83 ASN A N 1
ATOM 643 C CA . ASN A 1 83 ? 10.231 3.810 -16.596 1.00 70.56 83 ASN A CA 1
ATOM 644 C C . ASN A 1 83 ? 10.935 4.122 -15.263 1.00 70.56 83 ASN A C 1
ATOM 646 O O . ASN A 1 83 ? 12.069 4.601 -15.269 1.00 70.56 83 ASN A O 1
ATOM 650 N N . THR A 1 84 ? 10.250 3.939 -14.136 1.00 59.31 84 THR A N 1
ATOM 651 C CA . THR A 1 84 ? 10.683 4.429 -12.811 1.00 59.31 84 THR A CA 1
ATOM 652 C C . THR A 1 84 ? 11.821 3.612 -12.194 1.00 59.31 84 THR A C 1
ATOM 654 O O . THR A 1 84 ? 12.524 4.111 -11.316 1.00 59.31 84 THR A O 1
ATOM 657 N N . SER A 1 85 ? 12.066 2.396 -12.688 1.00 62.66 85 SER A N 1
ATOM 658 C CA . SER A 1 85 ? 13.172 1.543 -12.246 1.00 62.66 85 SER A CA 1
ATOM 659 C C . SER A 1 85 ? 14.440 1.807 -13.066 1.00 62.66 85 SER A C 1
ATOM 661 O O . SER A 1 85 ? 14.609 1.316 -14.186 1.00 62.66 85 SER A O 1
ATOM 663 N N . LEU A 1 86 ? 15.358 2.604 -12.505 1.00 57.75 86 LEU A N 1
ATOM 664 C CA . LEU A 1 86 ? 16.668 2.884 -13.111 1.00 57.75 86 LEU A CA 1
ATOM 665 C C . LEU A 1 86 ? 17.540 1.622 -13.223 1.00 57.75 86 LEU A C 1
ATOM 667 O O . LEU A 1 86 ? 18.308 1.500 -14.178 1.00 57.75 86 LEU A O 1
ATOM 671 N N . THR A 1 87 ? 17.408 0.681 -12.285 1.00 59.50 87 THR A N 1
ATOM 672 C CA . THR A 1 87 ? 18.112 -0.610 -12.307 1.00 59.50 87 THR A CA 1
ATOM 673 C C . THR A 1 87 ? 17.620 -1.487 -13.454 1.00 59.50 87 THR A C 1
ATOM 675 O O . THR A 1 87 ? 18.443 -2.015 -14.202 1.00 59.50 87 THR A O 1
ATOM 678 N N . ASP A 1 88 ? 16.306 -1.556 -13.687 1.00 61.78 88 ASP A N 1
ATOM 679 C CA . ASP A 1 88 ? 15.743 -2.292 -14.827 1.00 61.78 88 ASP A CA 1
ATOM 680 C C . ASP A 1 88 ? 16.055 -1.631 -16.162 1.00 61.78 88 ASP A C 1
ATOM 682 O O . ASP A 1 88 ? 16.363 -2.320 -17.140 1.00 61.78 88 ASP A O 1
ATOM 686 N N . ALA A 1 89 ? 15.995 -0.299 -16.223 1.00 61.31 89 ALA A N 1
ATOM 687 C CA . ALA A 1 89 ? 16.360 0.448 -17.418 1.00 61.31 89 ALA A CA 1
ATOM 688 C C . ALA A 1 89 ? 17.828 0.185 -17.787 1.00 61.31 89 ALA A C 1
ATOM 690 O O . ALA A 1 89 ? 18.114 -0.181 -18.927 1.00 61.31 89 ALA A O 1
ATOM 691 N N . PHE A 1 90 ? 18.748 0.265 -16.818 1.00 64.12 90 PHE A N 1
ATOM 692 C CA . PHE A 1 90 ? 20.167 -0.008 -17.044 1.00 64.12 90 PHE A CA 1
ATOM 693 C C . PHE A 1 90 ? 20.453 -1.479 -17.367 1.00 64.12 90 PHE A C 1
ATOM 695 O O . PHE A 1 90 ? 21.246 -1.757 -18.269 1.00 64.12 90 PHE A O 1
ATOM 702 N N . GLY A 1 91 ? 19.802 -2.426 -16.686 1.00 66.00 91 GLY A N 1
ATOM 703 C CA . GLY A 1 91 ? 19.947 -3.854 -16.972 1.00 66.00 91 GLY A CA 1
ATOM 704 C C . GLY A 1 91 ? 19.455 -4.209 -18.374 1.00 66.00 91 GLY A C 1
ATOM 705 O O . GLY A 1 91 ? 20.166 -4.859 -19.143 1.00 66.00 91 GLY A O 1
ATOM 706 N N . THR A 1 92 ? 18.281 -3.698 -18.750 1.00 65.31 92 THR A N 1
ATOM 707 C CA . THR A 1 92 ? 17.701 -3.897 -20.085 1.00 65.31 92 THR A CA 1
ATOM 708 C C . THR A 1 92 ? 18.559 -3.248 -21.166 1.00 65.31 92 THR A C 1
ATOM 710 O O . THR A 1 92 ? 18.868 -3.894 -22.164 1.00 65.31 92 THR A O 1
ATOM 713 N N . PHE A 1 93 ? 18.989 -1.999 -20.964 1.00 67.00 93 PHE A N 1
ATOM 714 C CA . PHE A 1 93 ? 19.890 -1.309 -21.884 1.00 67.00 93 PHE A CA 1
ATOM 715 C C . PHE A 1 93 ? 21.201 -2.074 -22.067 1.00 67.00 93 PHE A C 1
ATOM 717 O O . PHE A 1 93 ? 21.593 -2.332 -23.199 1.00 67.00 93 PHE A O 1
ATOM 724 N N . SER A 1 94 ? 21.857 -2.479 -20.976 1.00 66.62 94 SER A N 1
ATOM 725 C CA . SER A 1 94 ? 23.133 -3.204 -21.037 1.00 66.62 94 SER A CA 1
ATOM 726 C C . SER A 1 94 ? 23.000 -4.524 -21.796 1.00 66.62 94 SER A C 1
ATOM 728 O O . SER A 1 94 ? 23.865 -4.872 -22.603 1.00 66.62 94 SER A O 1
ATOM 730 N N . LYS A 1 95 ? 21.885 -5.235 -21.581 1.00 71.50 95 LYS A N 1
ATOM 731 C CA . LYS A 1 95 ? 21.566 -6.469 -22.299 1.00 71.50 95 LYS A CA 1
ATOM 732 C C . LYS A 1 95 ? 21.350 -6.204 -23.790 1.00 71.50 95 LYS A C 1
ATOM 734 O O . LYS A 1 95 ? 22.074 -6.769 -24.603 1.00 71.50 95 LYS A O 1
ATOM 739 N N . LEU A 1 96 ? 20.422 -5.315 -24.149 1.00 66.06 96 LEU A N 1
ATOM 740 C CA . LEU A 1 96 ? 20.110 -4.992 -25.547 1.00 66.06 96 LEU A CA 1
ATOM 741 C C . LEU A 1 96 ? 21.322 -4.419 -26.287 1.00 66.06 96 LEU A C 1
ATOM 743 O O . LEU A 1 96 ? 21.595 -4.794 -27.420 1.00 66.06 96 LEU A O 1
ATOM 747 N N . PHE A 1 97 ? 22.113 -3.559 -25.643 1.00 68.69 97 PHE A N 1
ATOM 748 C CA . PHE A 1 97 ? 23.335 -3.027 -26.235 1.00 68.69 97 PHE A CA 1
ATOM 749 C C . PHE A 1 97 ? 24.307 -4.151 -26.612 1.00 68.69 97 PHE A C 1
ATOM 751 O O . PHE A 1 97 ? 24.822 -4.183 -27.733 1.00 68.69 97 PHE A O 1
ATOM 758 N N . PHE A 1 98 ? 24.515 -5.108 -25.708 1.00 69.81 98 PHE A N 1
ATOM 759 C CA . PHE A 1 98 ? 25.392 -6.237 -25.973 1.00 69.81 98 PHE A CA 1
ATOM 760 C C . PHE A 1 98 ? 24.828 -7.184 -27.043 1.00 69.81 98 PHE A C 1
ATOM 762 O O . PHE A 1 98 ? 25.565 -7.599 -27.940 1.00 69.81 98 PHE A O 1
ATOM 769 N N . GLU A 1 99 ? 23.537 -7.516 -26.978 1.00 73.19 99 GLU A N 1
ATOM 770 C CA . GLU A 1 99 ? 22.904 -8.465 -27.900 1.00 73.19 99 GLU A CA 1
ATOM 771 C C . GLU A 1 99 ? 22.711 -7.907 -29.308 1.00 73.19 99 GLU A C 1
ATOM 773 O O . GLU A 1 99 ? 23.013 -8.607 -30.273 1.00 73.19 99 GLU A O 1
ATOM 778 N N . ASP A 1 100 ? 22.298 -6.648 -29.427 1.00 70.31 100 ASP A N 1
ATOM 779 C CA . ASP A 1 100 ? 21.893 -6.065 -30.706 1.00 70.31 100 ASP A CA 1
ATOM 780 C C . ASP A 1 100 ? 23.016 -5.274 -31.385 1.00 70.31 100 ASP A C 1
ATOM 782 O O . ASP A 1 100 ? 22.964 -5.060 -32.594 1.00 70.31 100 ASP A O 1
ATOM 786 N N . ASN A 1 101 ? 24.048 -4.844 -30.644 1.00 64.88 101 ASN A N 1
ATOM 787 C CA . ASN A 1 101 ? 25.143 -4.042 -31.208 1.00 64.88 101 ASN A CA 1
ATOM 788 C C . ASN A 1 101 ? 26.494 -4.760 -31.140 1.00 64.88 101 ASN A C 1
ATOM 790 O O . ASN A 1 101 ? 27.206 -4.817 -32.141 1.00 64.88 101 ASN A O 1
ATOM 794 N N . ILE A 1 102 ? 26.858 -5.349 -29.995 1.00 70.44 102 ILE A N 1
ATOM 795 C CA . ILE A 1 102 ? 28.182 -5.976 -29.838 1.00 70.44 102 ILE A CA 1
ATOM 796 C C . ILE A 1 102 ? 28.240 -7.377 -30.462 1.00 70.44 102 ILE A C 1
ATOM 798 O O . ILE A 1 102 ? 29.170 -7.661 -31.222 1.00 70.44 102 ILE A O 1
ATOM 802 N N . LYS A 1 103 ? 27.259 -8.258 -30.204 1.00 74.94 103 LYS A N 1
ATOM 803 C CA . LYS A 1 103 ? 27.246 -9.622 -30.774 1.00 74.94 103 LYS A CA 1
ATOM 804 C C . LYS A 1 103 ? 27.300 -9.634 -32.314 1.00 74.94 103 LYS A C 1
ATOM 806 O O . LYS A 1 103 ? 28.104 -10.408 -32.841 1.00 74.94 103 LYS A O 1
ATOM 811 N N . PRO A 1 104 ? 26.544 -8.795 -33.055 1.00 77.12 104 PRO A N 1
ATOM 812 C CA . PRO A 1 104 ? 26.610 -8.786 -34.517 1.00 77.12 104 PRO A CA 1
ATOM 813 C C . PRO A 1 104 ? 27.979 -8.358 -35.053 1.00 77.12 104 PRO A C 1
ATOM 815 O O . PRO A 1 104 ? 28.468 -8.934 -36.021 1.00 77.12 104 PRO A O 1
ATOM 818 N N . VAL A 1 105 ? 28.641 -7.403 -34.391 1.00 70.25 105 VAL A N 1
ATOM 819 C CA . VAL A 1 105 ? 30.003 -6.983 -34.754 1.00 70.25 105 VAL A CA 1
ATOM 820 C C . VAL A 1 105 ? 31.002 -8.117 -34.514 1.00 70.25 105 VAL A C 1
ATOM 822 O O . VAL A 1 105 ? 31.826 -8.389 -35.383 1.00 70.25 105 VAL A O 1
ATOM 825 N N . ILE A 1 106 ? 30.902 -8.842 -33.391 1.00 71.81 106 ILE A N 1
ATOM 826 C CA . ILE A 1 106 ? 31.741 -10.027 -33.132 1.00 71.81 106 ILE A CA 1
ATOM 827 C C . ILE A 1 106 ? 31.552 -11.083 -34.229 1.00 71.81 106 ILE A C 1
ATOM 829 O O . ILE A 1 106 ? 32.542 -11.647 -34.700 1.00 71.81 106 ILE A O 1
ATOM 833 N N . ALA A 1 107 ? 30.306 -11.359 -34.629 1.00 76.25 107 ALA A N 1
ATOM 834 C CA . ALA A 1 107 ? 29.996 -12.334 -35.673 1.00 76.25 107 ALA A CA 1
ATOM 835 C C . ALA A 1 107 ? 30.621 -11.925 -37.014 1.00 76.25 107 ALA A C 1
ATOM 837 O O . ALA A 1 107 ? 31.387 -12.693 -37.595 1.00 76.25 107 ALA A O 1
ATOM 838 N N . LEU A 1 108 ? 30.407 -10.675 -37.433 1.00 72.44 108 LEU A N 1
ATOM 839 C CA . LEU A 1 108 ? 30.949 -10.136 -38.678 1.00 72.44 108 LEU A CA 1
ATOM 840 C C . LEU A 1 108 ? 32.483 -10.145 -38.696 1.00 72.44 108 LEU A C 1
ATOM 842 O O . LEU A 1 108 ? 33.091 -10.517 -39.699 1.00 72.44 108 LEU A O 1
ATOM 846 N N . LEU A 1 109 ? 33.133 -9.766 -37.593 1.00 71.62 109 LEU A N 1
ATOM 847 C CA . LEU A 1 109 ? 34.594 -9.815 -37.490 1.00 71.62 109 LEU A CA 1
ATOM 848 C C . LEU A 1 109 ? 35.117 -11.258 -37.520 1.00 71.62 109 LEU A C 1
ATOM 850 O O . LEU A 1 109 ? 36.145 -11.519 -38.140 1.00 71.62 109 LEU A O 1
ATOM 854 N N . SER A 1 110 ? 34.400 -12.199 -36.900 1.00 78.25 110 SER A N 1
ATOM 855 C CA . SER A 1 110 ? 34.779 -13.618 -36.879 1.00 78.25 110 SER A CA 1
ATOM 856 C C . SER A 1 110 ? 34.663 -14.265 -38.264 1.00 78.25 110 SER A C 1
ATOM 858 O O . SER A 1 110 ? 35.576 -14.969 -38.681 1.00 78.25 110 SER A O 1
ATOM 860 N N . GLU A 1 111 ? 33.594 -13.982 -39.012 1.00 82.06 111 GLU A N 1
ATOM 861 C CA . GLU A 1 111 ? 33.367 -14.500 -40.375 1.00 82.06 111 GLU A CA 1
ATOM 862 C C . GLU A 1 111 ? 34.387 -13.996 -41.405 1.00 82.06 111 GLU A C 1
ATOM 864 O O . GLU A 1 111 ? 34.611 -14.624 -42.444 1.00 82.06 111 GLU A O 1
ATOM 869 N N . ASN A 1 112 ? 34.997 -12.839 -41.146 1.00 76.38 112 ASN A N 1
ATOM 870 C CA . ASN A 1 112 ? 35.975 -12.228 -42.043 1.00 76.38 112 ASN A CA 1
ATOM 871 C C . ASN A 1 112 ? 37.426 -12.442 -41.595 1.00 76.38 112 ASN A C 1
ATOM 873 O O . ASN A 1 112 ? 38.341 -12.077 -42.330 1.00 76.38 112 ASN A O 1
ATOM 877 N N . LEU A 1 113 ? 37.656 -13.076 -40.441 1.00 77.12 113 LEU A N 1
ATOM 878 C CA . LEU A 1 113 ? 38.989 -13.264 -39.862 1.00 77.12 113 LEU A CA 1
ATOM 879 C C . LEU A 1 113 ? 39.929 -14.069 -40.776 1.00 77.12 113 LEU A C 1
ATOM 881 O O . LEU A 1 113 ? 41.124 -13.783 -40.854 1.00 77.12 113 LEU A O 1
ATOM 885 N N . ASP A 1 114 ? 39.394 -15.053 -41.499 1.00 78.62 114 ASP A N 1
ATOM 886 C CA . ASP A 1 114 ? 40.170 -15.901 -42.412 1.00 78.62 114 ASP A CA 1
ATOM 887 C C . ASP A 1 114 ? 40.436 -15.272 -43.777 1.00 78.62 114 ASP A C 1
ATOM 889 O O . ASP A 1 114 ? 41.273 -15.766 -44.526 1.00 78.62 114 ASP A O 1
ATOM 893 N N . LYS A 1 115 ? 39.784 -14.144 -44.068 1.00 82.81 115 LYS A N 1
ATOM 894 C CA . LYS A 1 115 ? 39.981 -13.367 -45.297 1.00 82.81 115 LYS A CA 1
ATOM 895 C C . LYS A 1 115 ? 41.088 -12.316 -45.153 1.00 82.81 115 LYS A C 1
ATOM 897 O O . LYS A 1 115 ? 41.403 -11.633 -46.121 1.00 82.81 115 LYS A O 1
ATOM 902 N N . ILE A 1 116 ? 41.657 -12.156 -43.953 1.00 80.38 116 ILE A N 1
ATOM 903 C CA . ILE A 1 116 ? 42.745 -11.210 -43.684 1.00 80.38 116 ILE A CA 1
ATOM 904 C C . ILE A 1 116 ? 44.092 -11.901 -43.897 1.00 80.38 116 ILE A C 1
ATOM 906 O O . ILE A 1 116 ? 44.447 -12.829 -43.170 1.00 80.38 116 ILE A O 1
ATOM 910 N N . GLU A 1 117 ? 44.853 -11.402 -44.870 1.00 82.81 117 GLU A N 1
ATOM 911 C CA . GLU A 1 117 ? 46.183 -11.917 -45.217 1.00 82.81 117 GLU A CA 1
ATOM 912 C C . GLU A 1 117 ? 47.293 -11.366 -44.305 1.00 82.81 117 GLU A C 1
ATOM 914 O O . GLU A 1 117 ? 48.259 -12.067 -44.002 1.00 82.81 117 GLU A O 1
ATOM 919 N N . ASP A 1 118 ? 47.154 -10.127 -43.817 1.00 89.62 118 ASP A N 1
ATOM 920 C CA . ASP A 1 118 ? 48.143 -9.508 -42.932 1.00 89.62 118 ASP A CA 1
ATOM 921 C C . ASP A 1 118 ? 48.105 -10.147 -41.533 1.00 89.62 118 ASP A C 1
ATOM 923 O O . ASP A 1 118 ? 47.139 -10.009 -40.776 1.00 89.62 118 ASP A O 1
ATOM 927 N N . ALA A 1 119 ? 49.193 -10.826 -41.165 1.00 83.75 119 ALA A N 1
ATOM 928 C CA . ALA A 1 119 ? 49.306 -11.555 -39.905 1.00 83.75 119 ALA A CA 1
ATOM 929 C C . ALA A 1 119 ? 49.216 -10.656 -38.658 1.00 83.75 119 ALA A C 1
ATOM 931 O O . ALA A 1 119 ? 48.714 -11.089 -37.617 1.00 83.75 119 ALA A O 1
ATOM 932 N N . LYS A 1 120 ? 49.683 -9.404 -38.739 1.00 81.38 120 LYS A N 1
ATOM 933 C CA . LYS A 1 120 ? 49.637 -8.446 -37.628 1.00 81.38 120 LYS A CA 1
ATOM 934 C C . LYS A 1 120 ? 48.211 -7.940 -37.424 1.00 81.38 120 LYS A C 1
ATOM 936 O O . LYS A 1 120 ? 47.743 -7.891 -36.288 1.00 81.38 120 LYS A O 1
ATOM 941 N N . VAL A 1 121 ? 47.510 -7.627 -38.513 1.00 72.94 121 VAL A N 1
ATOM 942 C CA . VAL A 1 121 ? 46.096 -7.224 -38.486 1.00 72.94 121 VAL A CA 1
ATOM 943 C C . VAL A 1 121 ? 45.219 -8.385 -38.024 1.00 72.94 121 VAL A C 1
ATOM 945 O O . VAL A 1 121 ? 44.385 -8.197 -37.141 1.00 72.94 121 VAL A O 1
ATOM 948 N N . LYS A 1 122 ? 45.453 -9.601 -38.534 1.00 77.81 122 LYS A N 1
ATOM 949 C CA . LYS A 1 122 ? 44.727 -10.810 -38.121 1.00 77.81 122 LYS A CA 1
ATOM 950 C C . LYS A 1 122 ? 44.880 -11.071 -36.622 1.00 77.81 122 LYS A C 1
ATOM 952 O O . LYS A 1 122 ? 43.891 -11.350 -35.948 1.00 77.81 122 LYS A O 1
ATOM 957 N N . LYS A 1 123 ? 46.093 -10.919 -36.077 1.00 82.38 123 LYS A N 1
ATOM 958 C CA . LYS A 1 123 ? 46.349 -11.040 -34.634 1.00 82.38 123 LYS A CA 1
ATOM 959 C C . LYS A 1 123 ? 45.589 -9.984 -33.822 1.00 82.38 123 LYS A C 1
ATOM 961 O O . LYS A 1 123 ? 44.906 -10.353 -32.871 1.00 82.38 123 LYS A O 1
ATOM 966 N N . ALA A 1 124 ? 45.653 -8.713 -34.220 1.00 73.31 124 ALA A N 1
ATOM 967 C CA . ALA A 1 124 ? 44.955 -7.624 -33.531 1.00 73.31 124 ALA A CA 1
ATOM 968 C C . ALA A 1 124 ? 43.425 -7.804 -33.544 1.00 73.31 124 ALA A C 1
ATOM 970 O O . ALA A 1 124 ? 42.762 -7.590 -32.531 1.00 73.31 124 ALA A O 1
ATOM 971 N N . LEU A 1 125 ? 42.859 -8.257 -34.669 1.00 70.44 125 LEU A N 1
ATOM 972 C CA . LEU A 1 125 ? 41.427 -8.546 -34.777 1.00 70.44 125 LEU A CA 1
ATOM 973 C C . LEU A 1 125 ? 41.018 -9.707 -33.859 1.00 70.44 125 LEU A C 1
ATOM 975 O O . LEU A 1 125 ? 39.972 -9.660 -33.219 1.00 70.44 125 LEU A O 1
ATOM 979 N N . CYS A 1 126 ? 41.862 -10.738 -33.772 1.00 79.69 126 CYS A N 1
ATOM 980 C CA . CYS A 1 126 ? 41.638 -11.894 -32.909 1.00 79.69 126 CYS A CA 1
ATOM 981 C C . CYS A 1 126 ? 41.672 -11.506 -31.419 1.00 79.69 126 CYS A C 1
ATOM 983 O O . CYS A 1 126 ? 40.825 -11.943 -30.640 1.00 79.69 126 CYS A O 1
ATOM 985 N N . GLU A 1 127 ? 42.607 -10.635 -31.027 1.00 83.12 127 GLU A N 1
ATOM 986 C CA . GLU A 1 127 ? 42.67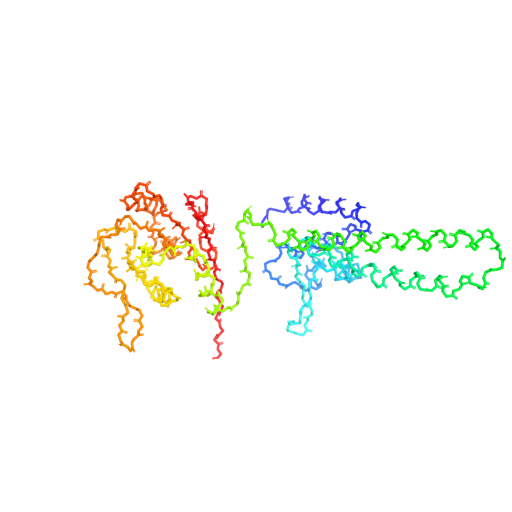2 -10.052 -29.680 1.00 83.12 127 GLU A CA 1
ATOM 987 C C . GLU A 1 127 ? 41.415 -9.225 -29.366 1.00 83.12 127 GLU A C 1
ATOM 989 O O . GLU A 1 127 ? 40.794 -9.439 -28.325 1.00 83.12 127 GLU A O 1
ATOM 994 N N . LEU A 1 128 ? 40.967 -8.371 -30.293 1.00 72.81 128 LEU A N 1
ATOM 995 C CA . LEU A 1 128 ? 39.746 -7.574 -30.137 1.00 72.81 128 LEU A CA 1
ATOM 996 C C . LEU A 1 128 ? 38.489 -8.448 -29.995 1.00 72.81 128 LEU A C 1
ATOM 998 O O . LEU A 1 128 ? 37.680 -8.222 -29.098 1.00 72.81 128 LEU A O 1
ATOM 1002 N N . ILE A 1 129 ? 38.336 -9.479 -30.836 1.00 77.00 129 ILE A N 1
ATOM 1003 C CA . ILE A 1 129 ? 37.228 -10.444 -30.744 1.00 77.00 129 ILE A CA 1
ATOM 1004 C C . ILE A 1 129 ? 37.221 -11.121 -29.370 1.00 77.00 129 ILE A C 1
ATOM 1006 O O . ILE A 1 129 ? 36.159 -11.283 -28.764 1.00 77.00 129 ILE A O 1
ATOM 1010 N N . ASN A 1 130 ? 38.392 -11.520 -28.870 1.00 82.81 130 ASN A N 1
ATOM 1011 C CA . ASN A 1 130 ? 38.509 -12.157 -27.563 1.00 82.81 130 ASN A CA 1
ATOM 1012 C C . ASN A 1 130 ? 38.138 -11.199 -26.425 1.00 82.81 130 ASN A C 1
ATOM 1014 O O . ASN A 1 130 ? 37.404 -11.609 -25.528 1.00 82.81 130 ASN A O 1
ATOM 1018 N N . GLU A 1 131 ? 38.563 -9.936 -26.474 1.00 78.25 131 GLU A N 1
ATOM 1019 C CA . GLU A 1 131 ? 38.140 -8.919 -25.502 1.00 78.25 131 GLU A CA 1
ATOM 1020 C C . GLU A 1 131 ? 36.623 -8.684 -25.541 1.00 78.25 131 GLU A C 1
ATOM 1022 O O . GLU A 1 131 ? 35.962 -8.716 -24.504 1.00 78.25 131 GLU A O 1
ATOM 1027 N N . CYS A 1 132 ? 36.023 -8.564 -26.728 1.00 69.25 132 CYS A N 1
ATOM 1028 C CA . CYS A 1 132 ? 34.573 -8.409 -26.852 1.00 69.25 132 CYS A CA 1
ATOM 1029 C C . CYS A 1 132 ? 33.803 -9.643 -26.340 1.00 69.25 132 CYS A C 1
ATOM 1031 O O . CYS A 1 132 ? 32.731 -9.500 -25.753 1.00 69.25 132 CYS A O 1
ATOM 1033 N N . LYS A 1 133 ? 34.346 -10.860 -26.491 1.00 79.25 133 LYS A N 1
ATOM 1034 C CA . LYS A 1 133 ? 33.751 -12.085 -25.921 1.00 79.25 133 LYS A CA 1
ATOM 1035 C C . LYS A 1 133 ? 33.786 -12.106 -24.390 1.00 79.25 133 LYS A C 1
ATOM 1037 O O . LYS A 1 133 ? 32.860 -12.650 -23.789 1.00 79.25 133 LYS A O 1
ATOM 1042 N N . LYS A 1 134 ? 34.795 -11.495 -23.752 1.00 82.75 134 LYS A N 1
ATOM 1043 C CA . LYS A 1 134 ? 34.872 -11.379 -22.281 1.00 82.75 134 LYS A CA 1
ATOM 1044 C C . LYS A 1 134 ? 33.762 -10.505 -21.695 1.00 82.75 134 LYS A C 1
ATOM 1046 O O . LYS A 1 134 ? 33.428 -10.675 -20.527 1.00 82.75 134 LYS A O 1
ATOM 1051 N N . LEU A 1 135 ? 33.148 -9.626 -22.487 1.00 74.75 135 LEU A N 1
ATOM 1052 C CA . LEU A 1 135 ? 32.007 -8.820 -22.045 1.00 74.75 135 LEU A CA 1
ATOM 1053 C C . LEU A 1 135 ? 30.732 -9.658 -21.848 1.00 74.75 135 LEU A C 1
ATOM 1055 O O . LEU A 1 135 ? 29.914 -9.312 -21.004 1.00 74.75 135 LEU A O 1
ATOM 1059 N N . ASN A 1 136 ? 30.571 -10.787 -22.549 1.00 76.75 136 ASN A N 1
ATOM 1060 C CA . ASN A 1 136 ? 29.378 -11.635 -22.429 1.00 76.75 136 ASN A CA 1
ATOM 1061 C C . ASN A 1 136 ? 29.123 -12.143 -20.990 1.00 76.75 136 ASN A C 1
ATOM 1063 O O . ASN A 1 136 ? 28.033 -11.913 -20.465 1.00 76.75 136 ASN A O 1
ATOM 1067 N N . PRO A 1 137 ? 30.088 -12.788 -20.299 1.00 78.25 137 PRO A N 1
ATOM 1068 C CA . PRO A 1 137 ? 29.885 -13.196 -18.909 1.00 78.25 137 PRO A CA 1
ATOM 1069 C C . PRO A 1 137 ? 29.705 -12.005 -17.958 1.00 78.25 137 PRO A C 1
ATOM 1071 O O . PRO A 1 137 ? 28.987 -12.141 -16.974 1.00 78.25 137 PRO A O 1
ATOM 1074 N N . VAL A 1 138 ? 30.297 -10.841 -18.254 1.00 78.56 138 VAL A N 1
ATOM 1075 C CA . VAL A 1 138 ? 30.121 -9.614 -17.456 1.00 78.56 138 VAL A CA 1
ATOM 1076 C C . VAL A 1 138 ? 28.684 -9.105 -17.553 1.00 78.56 138 VAL A C 1
ATOM 1078 O O . VAL A 1 138 ? 28.076 -8.814 -16.529 1.00 78.56 138 VAL A O 1
ATOM 1081 N N . VAL A 1 139 ? 28.109 -9.065 -18.758 1.00 73.00 139 VAL A N 1
ATOM 1082 C CA . VAL A 1 139 ? 26.710 -8.663 -18.983 1.00 73.00 139 VAL A CA 1
ATOM 1083 C C . VAL A 1 139 ? 25.740 -9.648 -18.331 1.00 73.00 139 VAL A C 1
ATOM 1085 O O . VAL A 1 139 ? 24.769 -9.219 -17.713 1.00 73.00 139 VAL A O 1
ATOM 1088 N N . LEU A 1 140 ? 26.009 -10.956 -18.405 1.00 72.69 140 LEU A N 1
ATOM 1089 C CA . LEU A 1 140 ? 25.195 -11.974 -17.731 1.00 72.69 140 LEU A CA 1
ATOM 1090 C C . LEU A 1 140 ? 25.279 -11.864 -16.203 1.00 72.69 140 LEU A C 1
ATOM 1092 O O . LEU A 1 140 ? 24.254 -11.944 -15.532 1.00 72.69 140 LEU A O 1
ATOM 1096 N N . ALA A 1 141 ? 26.478 -11.646 -15.656 1.00 79.75 141 ALA A N 1
ATOM 1097 C CA . ALA A 1 141 ? 26.675 -11.445 -14.224 1.00 79.75 141 ALA A CA 1
ATOM 1098 C C . ALA A 1 141 ? 25.986 -10.166 -13.739 1.00 79.75 141 ALA A C 1
ATOM 1100 O O . ALA A 1 141 ? 25.275 -10.215 -12.747 1.00 79.75 141 ALA A O 1
ATOM 1101 N N . LEU A 1 142 ? 26.129 -9.049 -14.460 1.00 73.00 142 LEU A N 1
ATOM 1102 C CA . LEU A 1 142 ? 25.409 -7.804 -14.179 1.00 73.00 142 LEU A CA 1
ATOM 1103 C C . LEU A 1 142 ? 23.897 -7.998 -14.254 1.00 73.00 142 LEU A C 1
ATOM 1105 O O . LEU A 1 142 ? 23.199 -7.543 -13.362 1.00 73.00 142 LEU A O 1
ATOM 1109 N N . SER A 1 143 ? 23.392 -8.699 -15.272 1.00 67.94 143 SER A N 1
ATOM 1110 C CA . SER A 1 143 ? 21.956 -8.975 -15.410 1.00 67.94 143 SER A CA 1
ATOM 1111 C C . SER A 1 143 ? 21.435 -9.777 -14.224 1.00 67.94 143 SER A C 1
ATOM 1113 O O . SER A 1 143 ? 20.411 -9.418 -13.659 1.00 67.94 143 SER A O 1
ATOM 1115 N N . LYS A 1 144 ? 22.174 -10.811 -13.807 1.00 71.12 144 LYS A N 1
ATOM 1116 C CA . LYS A 1 144 ? 21.830 -11.625 -12.644 1.00 71.12 144 LYS A CA 1
ATOM 1117 C C . LYS A 1 144 ? 21.945 -10.846 -11.337 1.00 71.12 144 LYS A C 1
ATOM 1119 O O . LYS A 1 144 ? 21.081 -10.979 -10.498 1.00 71.12 144 LYS A O 1
ATOM 1124 N N . ILE A 1 145 ? 22.964 -10.002 -11.177 1.00 75.25 145 ILE A N 1
ATOM 1125 C CA . ILE A 1 145 ? 23.098 -9.111 -10.016 1.00 75.25 145 ILE A CA 1
ATOM 1126 C C . ILE A 1 145 ? 21.948 -8.106 -9.980 1.00 75.25 145 ILE A C 1
ATOM 1128 O O . ILE A 1 145 ? 21.446 -7.825 -8.907 1.00 75.25 145 ILE A O 1
ATOM 1132 N N . ILE A 1 146 ? 21.519 -7.565 -11.119 1.00 66.31 146 ILE A N 1
ATOM 1133 C CA . ILE A 1 146 ? 20.377 -6.647 -11.197 1.00 66.31 146 ILE A CA 1
ATOM 1134 C C . ILE A 1 146 ? 19.077 -7.390 -10.876 1.00 66.31 146 ILE A C 1
ATOM 1136 O O . ILE A 1 146 ? 18.291 -6.895 -10.082 1.00 66.31 146 ILE A O 1
ATOM 1140 N N . GLU A 1 147 ? 18.879 -8.589 -11.424 1.00 66.38 147 GLU A N 1
ATOM 1141 C CA . GLU A 1 147 ? 17.743 -9.461 -11.109 1.00 66.38 147 GLU A CA 1
ATOM 1142 C C . GLU A 1 147 ? 17.733 -9.840 -9.624 1.00 66.38 147 GLU A C 1
ATOM 1144 O O . GLU A 1 147 ? 16.707 -9.709 -8.964 1.00 66.38 147 GLU A O 1
ATOM 1149 N N . ASP A 1 148 ? 18.887 -10.207 -9.070 1.00 66.62 148 ASP A N 1
ATOM 1150 C CA . ASP A 1 148 ? 19.072 -10.509 -7.657 1.00 66.62 148 ASP A CA 1
ATOM 1151 C C . ASP A 1 148 ? 18.834 -9.254 -6.813 1.00 66.62 148 ASP A C 1
ATOM 1153 O O . ASP A 1 148 ? 18.092 -9.354 -5.858 1.00 66.62 148 ASP A O 1
ATOM 1157 N N . ILE A 1 149 ? 19.342 -8.067 -7.171 1.00 63.03 149 ILE A N 1
ATOM 1158 C CA . ILE A 1 149 ? 19.064 -6.794 -6.474 1.00 63.03 149 ILE A CA 1
ATOM 1159 C C . ILE A 1 149 ? 17.567 -6.491 -6.496 1.00 63.03 149 ILE A C 1
ATOM 1161 O O . ILE A 1 149 ? 17.003 -6.150 -5.461 1.00 63.03 149 ILE A O 1
ATOM 1165 N N . ASN A 1 150 ? 16.907 -6.671 -7.638 1.00 57.59 150 ASN A N 1
ATOM 1166 C CA . ASN A 1 150 ? 15.462 -6.506 -7.758 1.00 57.59 150 ASN A CA 1
ATOM 1167 C C . ASN A 1 150 ? 14.689 -7.558 -6.938 1.00 57.59 150 ASN A C 1
ATOM 1169 O O . ASN A 1 150 ? 13.570 -7.293 -6.512 1.00 57.59 150 ASN A O 1
ATOM 1173 N N . THR A 1 151 ? 15.278 -8.733 -6.691 1.00 55.03 151 THR A N 1
ATOM 1174 C CA . THR A 1 151 ? 14.669 -9.834 -5.923 1.00 55.03 151 THR A CA 1
ATOM 1175 C C . THR A 1 151 ? 15.058 -9.808 -4.431 1.00 55.03 151 THR A C 1
ATOM 1177 O O . THR A 1 151 ? 14.343 -10.354 -3.594 1.00 55.03 151 THR A O 1
ATOM 1180 N N . SER A 1 152 ? 16.180 -9.174 -4.069 1.00 46.75 152 SER A N 1
ATOM 1181 C CA . SER A 1 152 ? 16.811 -9.196 -2.741 1.00 46.75 152 SER A CA 1
ATOM 1182 C C . SER A 1 152 ? 16.782 -7.847 -2.021 1.00 46.75 152 SER A C 1
ATOM 1184 O O . SER A 1 152 ? 17.094 -7.794 -0.833 1.00 46.75 152 SER A O 1
ATOM 1186 N N . ALA A 1 153 ? 16.414 -6.752 -2.688 1.00 38.88 153 ALA A N 1
ATOM 1187 C CA . ALA A 1 153 ? 16.192 -5.456 -2.053 1.00 38.88 153 ALA A CA 1
ATOM 1188 C C . ALA A 1 153 ? 14.775 -5.374 -1.458 1.00 38.88 153 ALA A C 1
ATOM 1190 O O . ALA A 1 153 ? 13.936 -4.600 -1.904 1.00 38.88 153 ALA A O 1
ATOM 1191 N N . ILE A 1 154 ? 14.520 -6.167 -0.413 1.00 44.53 154 ILE A N 1
ATOM 1192 C CA . ILE A 1 154 ? 13.368 -5.994 0.483 1.00 44.53 154 ILE A CA 1
ATOM 1193 C C . ILE A 1 154 ? 13.904 -5.567 1.851 1.00 44.53 154 ILE A C 1
ATOM 1195 O O . ILE A 1 154 ? 13.966 -6.349 2.793 1.00 44.53 154 ILE A O 1
ATOM 1199 N N . THR A 1 155 ? 14.304 -4.300 1.952 1.00 38.12 155 THR A N 1
ATOM 1200 C CA . THR A 1 155 ? 14.248 -3.521 3.199 1.00 38.12 155 THR A CA 1
ATOM 1201 C C . THR A 1 155 ? 13.988 -2.064 2.820 1.00 38.12 155 THR A C 1
ATOM 1203 O O . THR A 1 155 ? 14.920 -1.277 2.667 1.00 38.12 155 THR A O 1
ATOM 1206 N N . GLY A 1 156 ? 12.715 -1.735 2.609 1.00 34.34 156 GLY A N 1
ATOM 1207 C CA . GLY A 1 156 ? 12.236 -0.409 2.220 1.00 34.34 156 GLY A CA 1
ATOM 1208 C C . GLY A 1 156 ? 11.032 -0.548 1.295 1.00 34.34 156 GLY A C 1
ATOM 1209 O O . GLY A 1 156 ? 11.225 -0.749 0.107 1.00 34.34 156 GLY A O 1
ATOM 1210 N N . GLU A 1 157 ? 9.835 -0.554 1.892 1.00 40.34 157 GLU A N 1
ATOM 1211 C CA . GLU A 1 157 ? 8.485 -0.496 1.293 1.00 40.34 157 GLU A CA 1
ATOM 1212 C C . GLU A 1 157 ? 8.379 -0.791 -0.219 1.00 40.34 157 GLU A C 1
ATOM 1214 O O . GLU A 1 157 ? 8.602 0.068 -1.069 1.00 40.34 157 GLU A O 1
ATOM 1219 N N . GLU A 1 158 ? 7.980 -2.024 -0.555 1.00 43.28 158 GLU A N 1
ATOM 1220 C CA . GLU A 1 158 ? 7.652 -2.419 -1.927 1.00 43.28 158 GLU A CA 1
ATOM 1221 C C . GLU A 1 158 ? 6.410 -1.667 -2.435 1.00 43.28 158 GLU A C 1
ATOM 1223 O O . GLU A 1 158 ? 5.284 -1.957 -2.028 1.00 43.28 158 GLU A O 1
ATOM 1228 N N . MET A 1 159 ? 6.588 -0.772 -3.405 1.00 45.75 159 MET A N 1
ATOM 1229 C CA . MET A 1 159 ? 5.489 -0.314 -4.253 1.00 45.75 159 MET A CA 1
ATOM 1230 C C . MET A 1 159 ? 5.256 -1.368 -5.347 1.00 45.75 159 MET A C 1
ATOM 1232 O O . MET A 1 159 ? 5.910 -1.362 -6.388 1.00 45.75 159 MET A O 1
ATOM 1236 N N . ARG A 1 160 ? 4.360 -2.328 -5.093 1.00 55.16 160 ARG A N 1
ATOM 1237 C CA . ARG A 1 160 ? 3.895 -3.286 -6.111 1.00 55.16 160 ARG A CA 1
ATOM 1238 C C . ARG A 1 160 ? 2.704 -2.679 -6.849 1.00 55.16 160 ARG A C 1
ATOM 1240 O O . ARG A 1 160 ? 1.637 -2.523 -6.265 1.00 55.16 160 ARG A O 1
ATOM 1247 N N . GLU A 1 161 ? 2.883 -2.329 -8.121 1.00 60.91 161 GLU A N 1
ATOM 1248 C CA . GLU A 1 161 ? 1.783 -1.849 -8.965 1.00 60.91 161 GLU A CA 1
ATOM 1249 C C . GLU A 1 161 ? 0.872 -3.018 -9.365 1.00 60.91 161 GLU A C 1
ATOM 1251 O O . GLU A 1 161 ? 1.317 -4.004 -9.954 1.00 60.91 161 GLU A O 1
ATOM 1256 N N . GLY A 1 162 ? -0.413 -2.896 -9.042 1.00 69.12 162 GLY A N 1
ATOM 1257 C CA . GLY A 1 162 ? -1.459 -3.853 -9.385 1.00 69.12 162 GLY A CA 1
ATOM 1258 C C . GLY A 1 162 ? -2.740 -3.123 -9.780 1.00 69.12 162 GLY A C 1
ATOM 1259 O O . GLY A 1 162 ? -2.975 -1.991 -9.361 1.00 69.12 162 GLY A O 1
ATOM 1260 N N . ASN A 1 163 ? -3.563 -3.749 -10.617 1.00 75.88 163 ASN A N 1
ATOM 1261 C CA . ASN A 1 163 ? -4.755 -3.152 -11.200 1.00 75.88 163 ASN A CA 1
ATOM 1262 C C . ASN A 1 163 ? -6.043 -3.830 -10.717 1.00 75.88 163 ASN A C 1
ATOM 1264 O O . ASN A 1 163 ? -6.257 -5.035 -10.853 1.00 75.88 163 ASN A O 1
ATOM 1268 N N . GLY A 1 164 ? -6.978 -3.004 -10.248 1.00 85.38 164 GLY A N 1
ATOM 1269 C CA . GLY A 1 164 ? -8.335 -3.426 -9.919 1.00 85.38 164 GLY A CA 1
ATOM 1270 C C . GLY A 1 164 ? -8.466 -4.201 -8.604 1.00 85.38 164 GLY A C 1
ATOM 1271 O O . GLY A 1 164 ? -7.565 -4.263 -7.771 1.00 85.38 164 GLY A O 1
ATOM 1272 N N . ILE A 1 165 ? -9.653 -4.777 -8.402 1.00 87.94 165 ILE A N 1
ATOM 1273 C CA . ILE A 1 165 ? -10.076 -5.332 -7.108 1.00 87.94 165 ILE A CA 1
ATOM 1274 C C . ILE A 1 165 ? -9.295 -6.588 -6.693 1.00 87.94 165 ILE A C 1
ATOM 1276 O O . ILE A 1 165 ? -9.076 -6.823 -5.503 1.00 87.94 165 ILE A O 1
ATOM 1280 N N . VAL A 1 166 ? -8.873 -7.397 -7.670 1.00 86.25 166 VAL A N 1
ATOM 1281 C CA . VAL A 1 166 ? -8.128 -8.641 -7.427 1.00 86.25 166 VAL A CA 1
ATOM 1282 C C . VAL A 1 166 ? -6.751 -8.319 -6.867 1.00 86.25 166 VAL A C 1
ATOM 1284 O O . VAL A 1 166 ? -6.357 -8.905 -5.863 1.00 86.25 166 VAL A O 1
ATOM 1287 N N . ASP A 1 167 ? -6.063 -7.339 -7.446 1.00 87.69 167 ASP A N 1
ATOM 1288 C CA . ASP A 1 167 ? -4.740 -6.948 -6.973 1.00 87.69 167 ASP A CA 1
ATOM 1289 C C . ASP A 1 167 ? -4.821 -6.183 -5.650 1.00 87.69 167 ASP A C 1
ATOM 1291 O O . ASP A 1 167 ? -4.010 -6.433 -4.762 1.00 87.69 167 ASP A O 1
ATOM 1295 N N . PHE A 1 168 ? -5.839 -5.337 -5.453 1.00 91.56 168 PHE A N 1
ATOM 1296 C CA . PHE A 1 168 ? -6.091 -4.677 -4.165 1.00 91.56 168 PHE A CA 1
ATOM 1297 C C . PHE A 1 168 ? -6.255 -5.691 -3.020 1.00 91.56 168 PHE A C 1
ATOM 1299 O O . PHE A 1 168 ? -5.545 -5.644 -2.013 1.00 91.56 168 PHE A O 1
ATOM 1306 N N . THR A 1 169 ? -7.162 -6.655 -3.193 1.00 92.69 169 THR A N 1
ATOM 1307 C CA . THR A 1 169 ? -7.411 -7.697 -2.185 1.00 92.69 169 THR A CA 1
ATOM 1308 C C . THR A 1 169 ? -6.221 -8.652 -2.051 1.00 92.69 169 THR A C 1
ATOM 1310 O O . THR A 1 169 ? -5.831 -9.002 -0.938 1.00 92.69 169 THR A O 1
ATOM 1313 N N . GLY A 1 170 ? -5.564 -9.019 -3.153 1.00 90.00 170 GLY A N 1
ATOM 1314 C CA . GLY A 1 170 ? -4.338 -9.819 -3.138 1.00 90.00 170 GLY A CA 1
ATOM 1315 C C . GLY A 1 170 ? -3.202 -9.146 -2.364 1.00 90.00 170 GLY A C 1
ATOM 1316 O O . GLY A 1 170 ? -2.538 -9.791 -1.551 1.00 90.00 170 GLY A O 1
ATOM 1317 N N . THR A 1 171 ? -3.027 -7.838 -2.548 1.00 91.06 171 THR A N 1
ATOM 1318 C CA . THR A 1 171 ? -2.014 -7.034 -1.853 1.00 91.06 171 THR A CA 1
ATOM 1319 C C . THR A 1 171 ? -2.279 -7.000 -0.356 1.00 91.06 171 THR A C 1
ATOM 1321 O O . THR A 1 171 ? -1.379 -7.305 0.426 1.00 91.06 171 THR A O 1
ATOM 1324 N N . PHE A 1 172 ? -3.526 -6.750 0.056 1.00 96.19 172 PHE A N 1
ATOM 1325 C CA . PHE A 1 172 ? -3.897 -6.819 1.469 1.00 96.19 172 PHE A CA 1
ATOM 1326 C C . PHE A 1 172 ? -3.681 -8.214 2.071 1.00 96.19 172 PHE A C 1
ATOM 1328 O O . PHE A 1 172 ? -3.147 -8.354 3.173 1.00 96.19 172 PHE A O 1
ATOM 1335 N N . ARG A 1 173 ? -4.045 -9.276 1.340 1.00 93.56 173 ARG A N 1
ATOM 1336 C CA . ARG A 1 173 ? -3.825 -10.653 1.803 1.00 93.56 173 ARG A CA 1
ATOM 1337 C C . ARG A 1 173 ? -2.343 -10.939 2.036 1.00 93.56 173 ARG A C 1
ATOM 1339 O O . ARG A 1 173 ? -1.996 -11.584 3.023 1.00 93.56 173 ARG A O 1
ATOM 1346 N N . ASN A 1 174 ? -1.478 -10.441 1.156 1.00 89.38 174 ASN A N 1
ATOM 1347 C CA . ASN A 1 174 ? -0.032 -10.589 1.278 1.00 89.38 174 ASN A CA 1
ATOM 1348 C C . ASN A 1 174 ? 0.532 -9.761 2.439 1.00 89.38 174 ASN A C 1
ATOM 1350 O O . ASN A 1 174 ? 1.365 -10.270 3.187 1.00 89.38 174 ASN A O 1
ATOM 1354 N N . SER A 1 175 ? 0.042 -8.532 2.654 1.00 93.69 175 SER A N 1
ATOM 1355 C CA . SER A 1 175 ? 0.520 -7.669 3.746 1.00 93.69 175 SER A CA 1
ATOM 1356 C C . SER A 1 175 ? 0.251 -8.240 5.137 1.00 93.69 175 SER A C 1
ATOM 1358 O O . SER A 1 175 ? 0.888 -7.829 6.102 1.00 93.69 175 SER A O 1
ATOM 1360 N N . ILE A 1 176 ? -0.684 -9.183 5.257 1.00 94.06 176 ILE A N 1
ATOM 1361 C CA . ILE A 1 176 ? -1.067 -9.818 6.524 1.00 94.06 176 ILE A CA 1
ATOM 1362 C C . ILE A 1 176 ? -0.718 -11.319 6.572 1.00 94.06 176 ILE A C 1
ATOM 1364 O O . ILE A 1 176 ? -1.135 -12.041 7.480 1.00 94.06 176 ILE A O 1
ATOM 1368 N N . ALA A 1 177 ? 0.055 -11.820 5.603 1.00 89.19 177 ALA A N 1
ATOM 1369 C CA . ALA A 1 177 ? 0.362 -13.245 5.463 1.00 89.19 177 ALA A CA 1
ATOM 1370 C C . ALA A 1 177 ? 1.267 -13.805 6.578 1.00 89.19 177 ALA A C 1
ATOM 1372 O O . ALA A 1 177 ? 1.211 -15.003 6.870 1.00 89.19 177 ALA A O 1
ATOM 1373 N N . ASP A 1 178 ? 2.067 -12.953 7.213 1.00 87.06 178 ASP A N 1
ATOM 1374 C CA . ASP A 1 178 ? 2.934 -13.248 8.359 1.00 87.06 178 ASP A CA 1
ATOM 1375 C C . ASP A 1 178 ? 2.173 -13.319 9.696 1.00 87.06 178 ASP A C 1
ATOM 1377 O O . ASP A 1 178 ? 2.700 -13.837 10.683 1.00 87.06 178 ASP A O 1
ATOM 1381 N N . ILE A 1 179 ? 0.919 -12.855 9.736 1.00 89.25 179 ILE A N 1
ATOM 1382 C CA . ILE A 1 179 ? 0.072 -12.951 10.926 1.00 89.25 179 ILE A CA 1
ATOM 1383 C C . ILE A 1 179 ? -0.453 -14.383 11.091 1.00 89.25 179 ILE A C 1
ATOM 1385 O O . ILE A 1 179 ? -0.997 -14.990 10.159 1.00 89.25 179 ILE A O 1
ATOM 1389 N N . LYS A 1 180 ? -0.287 -14.923 12.304 1.00 87.44 180 LYS A N 1
ATOM 1390 C CA . LYS A 1 180 ? -0.594 -16.314 12.661 1.00 87.44 180 LYS A CA 1
ATOM 1391 C C . LYS A 1 180 ? -2.088 -16.619 12.519 1.00 87.44 180 LYS A C 1
ATOM 1393 O O . LYS A 1 180 ? -2.930 -15.822 12.901 1.00 87.44 180 LYS A O 1
ATOM 1398 N N . TYR A 1 181 ? -2.422 -17.815 12.040 1.00 92.69 181 TYR A N 1
ATOM 1399 C CA . TYR A 1 181 ? -3.803 -18.311 12.011 1.00 92.69 181 TYR A CA 1
ATOM 1400 C C . TYR A 1 181 ? -4.504 -18.154 13.374 1.00 92.69 181 TYR A C 1
ATOM 1402 O O . TYR A 1 181 ? -3.913 -18.471 14.410 1.00 92.69 181 TYR A O 1
ATOM 1410 N N . GLY A 1 182 ? -5.761 -17.701 13.376 1.00 88.31 182 GLY A N 1
ATOM 1411 C CA . GLY A 1 182 ? -6.536 -17.502 14.608 1.00 88.31 182 GLY A CA 1
ATOM 1412 C C . GLY A 1 182 ? -6.224 -16.215 15.383 1.00 88.31 182 GLY A C 1
ATOM 1413 O O . GLY A 1 182 ? -6.818 -15.984 16.433 1.00 88.31 182 GLY A O 1
ATOM 1414 N N . SER A 1 183 ? -5.293 -15.390 14.898 1.00 95.88 183 SER A N 1
ATOM 1415 C CA . SER A 1 183 ? -4.931 -14.105 15.503 1.00 95.88 183 SER A CA 1
ATOM 1416 C C . SER A 1 183 ? -6.057 -13.071 15.485 1.00 95.88 183 SER A C 1
ATOM 1418 O O . SER A 1 183 ? -7.013 -13.175 14.713 1.00 95.88 183 SER A O 1
ATOM 1420 N N . LYS A 1 184 ? -5.909 -12.032 16.315 1.00 98.38 184 LYS A N 1
ATOM 1421 C CA . LYS A 1 184 ? -6.847 -10.904 16.369 1.00 98.38 184 LYS A CA 1
ATOM 1422 C C . LYS A 1 184 ? -6.409 -9.778 15.432 1.00 98.38 184 LYS A C 1
ATOM 1424 O O . LYS A 1 184 ? -5.272 -9.310 15.514 1.00 98.38 184 LYS A O 1
ATOM 1429 N N . VAL A 1 185 ? -7.326 -9.304 14.593 1.00 98.69 185 VAL A N 1
ATOM 1430 C CA . VAL A 1 185 ? -7.117 -8.188 13.659 1.00 98.69 185 VAL A CA 1
ATOM 1431 C C . VAL A 1 185 ? -8.148 -7.099 13.932 1.00 98.69 185 VAL A C 1
ATOM 1433 O O . VAL A 1 185 ? -9.354 -7.346 13.911 1.00 98.69 185 VAL A O 1
ATOM 1436 N N . VAL A 1 186 ? -7.676 -5.882 14.184 1.00 98.81 186 VAL A N 1
ATOM 1437 C CA . VAL A 1 186 ? -8.528 -4.717 14.442 1.00 98.81 186 VAL A CA 1
ATOM 1438 C C . VAL A 1 186 ? -8.486 -3.788 13.239 1.00 98.81 186 VAL A C 1
ATOM 1440 O O . VAL A 1 186 ? -7.430 -3.292 12.871 1.00 98.81 186 VAL A O 1
ATOM 1443 N N . PHE A 1 187 ? -9.634 -3.510 12.641 1.00 98.88 187 PHE A N 1
ATOM 1444 C CA . PHE A 1 187 ? -9.794 -2.494 11.610 1.00 98.88 187 PHE A CA 1
ATOM 1445 C C . PHE A 1 187 ? -10.260 -1.190 12.257 1.00 98.88 187 PHE A C 1
ATOM 1447 O O . PHE A 1 187 ? -11.156 -1.211 13.097 1.00 98.88 187 PHE A O 1
ATOM 1454 N N . THR A 1 188 ? -9.711 -0.048 11.853 1.00 98.62 188 THR A N 1
ATOM 1455 C CA . THR A 1 188 ? -10.189 1.278 12.259 1.00 98.62 188 THR A CA 1
ATOM 1456 C C . THR A 1 188 ? -10.389 2.165 11.040 1.00 98.62 188 THR A C 1
ATOM 1458 O O . THR A 1 188 ? -9.592 2.167 10.103 1.00 98.62 188 THR A O 1
ATOM 1461 N N . GLY A 1 189 ? -11.507 2.882 11.009 1.00 97.69 189 GLY A N 1
ATOM 1462 C CA . GLY A 1 189 ? -11.982 3.551 9.804 1.00 97.69 189 GLY A CA 1
ATOM 1463 C C . GLY A 1 189 ? -13.147 4.496 10.071 1.00 97.69 189 GLY A C 1
ATOM 1464 O O . GLY A 1 189 ? -13.843 4.383 11.087 1.00 97.69 189 GLY A O 1
ATOM 1465 N N . SER A 1 190 ? -13.391 5.411 9.135 1.00 94.88 190 SER A N 1
ATOM 1466 C CA . SER A 1 190 ? -14.543 6.311 9.187 1.00 94.88 190 SER A CA 1
ATOM 1467 C C . SER A 1 190 ? -15.853 5.562 8.938 1.00 94.88 190 SER A C 1
ATOM 1469 O O . SER A 1 190 ? -15.982 4.825 7.961 1.00 94.88 190 SER A O 1
ATOM 1471 N N . VAL A 1 191 ? -16.861 5.821 9.770 1.00 93.38 191 VAL A N 1
ATOM 1472 C CA . VAL A 1 191 ? -18.199 5.212 9.647 1.00 93.38 191 VAL A CA 1
ATOM 1473 C C . VAL A 1 191 ? -18.923 5.581 8.348 1.00 93.38 191 VAL A C 1
ATOM 1475 O O . VAL A 1 191 ? -19.873 4.910 7.970 1.00 93.38 191 VAL A O 1
ATOM 1478 N N . ALA A 1 192 ? -18.509 6.661 7.678 1.00 89.38 192 ALA A N 1
ATOM 1479 C CA . ALA A 1 192 ? -19.198 7.163 6.492 1.00 89.38 192 ALA A CA 1
ATOM 1480 C C . ALA A 1 192 ? -18.878 6.354 5.227 1.00 89.38 192 ALA A C 1
ATOM 1482 O O . ALA A 1 192 ? -19.723 6.238 4.344 1.00 89.38 192 ALA A O 1
ATOM 1483 N N . VAL A 1 193 ? -17.647 5.846 5.115 1.00 90.06 193 VAL A N 1
ATOM 1484 C CA . VAL A 1 193 ? -17.125 5.303 3.849 1.00 90.06 193 VAL A CA 1
ATOM 1485 C C . VAL A 1 193 ? -16.300 4.032 4.013 1.00 90.06 193 VAL A C 1
ATOM 1487 O O . VAL A 1 193 ? -16.161 3.285 3.053 1.00 90.06 193 VAL A O 1
ATOM 1490 N N . CYS A 1 194 ? -15.735 3.765 5.195 1.00 96.62 194 CYS A N 1
ATOM 1491 C CA . CYS A 1 194 ? -14.760 2.688 5.360 1.00 96.62 194 CYS A CA 1
ATOM 1492 C C . CYS A 1 194 ? -15.396 1.314 5.584 1.00 96.62 194 CYS A C 1
ATOM 1494 O O . CYS A 1 194 ? -14.775 0.318 5.229 1.00 96.62 194 CYS A O 1
ATOM 1496 N N . THR A 1 195 ? -16.606 1.239 6.145 1.00 96.56 195 THR A N 1
ATOM 1497 C CA . THR A 1 195 ? -17.243 -0.035 6.524 1.00 96.56 195 THR A CA 1
ATOM 1498 C C . THR A 1 195 ? -17.309 -1.056 5.377 1.00 96.56 195 THR A C 1
ATOM 1500 O O . THR A 1 195 ? -16.839 -2.172 5.591 1.00 96.56 195 THR A O 1
ATOM 1503 N N . PRO A 1 196 ? -17.739 -0.703 4.146 1.00 96.75 196 PRO A N 1
ATOM 1504 C CA . PRO A 1 196 ? -17.766 -1.666 3.040 1.00 96.75 196 PRO A CA 1
ATOM 1505 C C . PRO A 1 196 ? -16.377 -2.200 2.660 1.00 96.75 196 PRO A C 1
ATOM 1507 O O . PRO A 1 196 ? -16.225 -3.368 2.308 1.00 96.75 196 PRO A O 1
ATOM 1510 N N . PHE A 1 197 ? -15.336 -1.366 2.754 1.00 97.50 197 PHE A N 1
ATOM 1511 C CA . PHE A 1 197 ? -13.964 -1.804 2.491 1.00 97.50 197 PHE A CA 1
ATOM 1512 C C . PHE A 1 197 ? -13.452 -2.726 3.597 1.00 97.50 197 PHE A C 1
ATOM 1514 O O . PHE A 1 197 ? -12.790 -3.710 3.298 1.00 97.50 197 PHE A O 1
ATOM 1521 N N . ILE A 1 198 ? -13.790 -2.459 4.860 1.00 98.50 198 ILE A N 1
ATOM 1522 C CA . ILE A 1 198 ? -13.446 -3.345 5.983 1.00 98.50 198 ILE A CA 1
ATOM 1523 C C . ILE A 1 198 ? -14.055 -4.731 5.775 1.00 98.50 198 ILE A C 1
ATOM 1525 O O . ILE A 1 198 ? -13.364 -5.732 5.931 1.00 98.50 198 ILE A O 1
ATOM 1529 N N . GLU A 1 199 ? -15.322 -4.794 5.374 1.00 98.25 199 GLU A N 1
ATOM 1530 C CA . GLU A 1 199 ? -16.028 -6.050 5.101 1.00 98.25 199 GLU A CA 1
ATOM 1531 C C . GLU A 1 199 ? -15.411 -6.817 3.922 1.00 98.25 199 GLU A C 1
ATOM 1533 O O . GLU A 1 199 ? -15.181 -8.026 4.010 1.00 98.25 199 GLU A O 1
ATOM 1538 N N . LEU A 1 200 ? -15.039 -6.110 2.851 1.00 98.00 200 LEU A N 1
ATOM 1539 C CA . LEU A 1 200 ? -14.306 -6.678 1.717 1.00 98.00 200 LEU A CA 1
ATOM 1540 C C . LEU A 1 200 ? -12.932 -7.243 2.127 1.00 98.00 200 LEU A C 1
ATOM 1542 O O . LEU A 1 200 ? -12.560 -8.356 1.739 1.00 98.00 200 LEU A O 1
ATOM 1546 N N . LEU A 1 201 ? -12.162 -6.487 2.911 1.00 98.31 201 LEU A N 1
ATOM 1547 C CA . LEU A 1 201 ? -10.848 -6.911 3.395 1.00 98.31 201 LEU A CA 1
ATOM 1548 C C . LEU A 1 201 ? -10.965 -8.082 4.381 1.00 98.31 201 LEU A C 1
ATOM 1550 O O . LEU A 1 201 ? -10.160 -9.008 4.323 1.00 98.31 201 LEU A O 1
ATOM 1554 N N . ALA A 1 202 ? -11.999 -8.106 5.223 1.00 98.00 202 ALA A N 1
ATOM 1555 C CA . ALA A 1 202 ? -12.295 -9.238 6.098 1.00 98.00 202 ALA A CA 1
ATOM 1556 C C . ALA A 1 202 ? -12.596 -10.512 5.289 1.00 98.00 202 ALA A C 1
ATOM 1558 O O . ALA A 1 202 ? -12.012 -11.566 5.546 1.00 98.00 202 ALA A O 1
ATOM 1559 N N . TYR A 1 203 ? -13.420 -10.408 4.240 1.00 95.69 203 TYR A N 1
ATOM 1560 C CA . TYR A 1 203 ? -13.704 -11.529 3.336 1.00 95.69 203 TYR A CA 1
ATOM 1561 C C . TYR A 1 203 ? -12.445 -12.061 2.627 1.00 95.69 203 TYR A C 1
ATOM 1563 O O . TYR A 1 203 ? -12.304 -13.262 2.366 1.00 95.69 203 TYR A O 1
ATOM 1571 N N . THR A 1 204 ? -11.497 -11.172 2.326 1.00 95.94 204 THR A N 1
ATOM 1572 C CA . THR A 1 204 ? -10.232 -11.508 1.656 1.00 95.94 204 THR A CA 1
ATOM 1573 C C . THR A 1 204 ? -9.367 -12.476 2.473 1.00 95.94 204 THR A C 1
ATOM 1575 O O . THR A 1 204 ? -8.627 -13.272 1.895 1.00 95.94 204 THR A O 1
ATOM 1578 N N . VAL A 1 205 ? -9.493 -12.451 3.802 1.00 94.81 205 VAL A N 1
ATOM 1579 C CA . VAL A 1 205 ? -8.727 -13.287 4.744 1.00 94.81 205 VAL A CA 1
ATOM 1580 C C . VAL A 1 205 ? -9.599 -14.309 5.483 1.00 94.81 205 VAL A C 1
ATOM 1582 O O . VAL A 1 205 ? -9.194 -14.839 6.518 1.00 94.81 205 VAL A O 1
ATOM 1585 N N . ARG A 1 206 ? -10.788 -14.618 4.950 1.00 93.19 206 ARG A N 1
ATOM 1586 C CA . ARG A 1 206 ? -11.768 -15.549 5.546 1.00 93.19 206 ARG A CA 1
ATOM 1587 C C . ARG A 1 206 ? -11.194 -16.918 5.921 1.00 93.19 206 ARG A C 1
ATOM 1589 O O . ARG A 1 206 ? -11.603 -17.525 6.902 1.00 93.19 206 ARG A O 1
ATOM 1596 N N . ASP A 1 207 ? -10.201 -17.394 5.174 1.00 84.12 207 ASP A N 1
ATOM 1597 C CA . ASP A 1 207 ? -9.555 -18.689 5.385 1.00 84.12 207 ASP A CA 1
ATOM 1598 C C . ASP A 1 207 ? -8.528 -18.692 6.530 1.00 84.12 207 ASP A C 1
ATOM 1600 O O . ASP A 1 207 ? -7.957 -19.737 6.827 1.00 84.12 207 ASP A O 1
ATOM 1604 N N . ARG A 1 208 ? -8.278 -17.550 7.184 1.00 90.00 208 ARG A N 1
ATOM 1605 C CA . ARG A 1 208 ? -7.237 -17.393 8.219 1.00 90.00 208 ARG A CA 1
ATOM 1606 C C . ARG A 1 208 ? -7.742 -17.588 9.651 1.00 90.00 208 ARG A C 1
ATOM 1608 O O . ARG A 1 208 ? -6.941 -17.568 10.587 1.00 90.00 208 ARG A O 1
ATOM 1615 N N . GLY A 1 209 ? -9.055 -17.750 9.830 1.00 86.69 209 GLY A N 1
ATOM 1616 C CA . GLY A 1 209 ? -9.683 -17.956 11.138 1.00 86.69 209 GLY A CA 1
ATOM 1617 C C . GLY A 1 209 ? -9.510 -16.788 12.115 1.00 86.69 209 GLY A C 1
ATOM 1618 O O . GLY A 1 209 ? -9.602 -16.998 13.319 1.00 86.69 209 GLY A O 1
ATOM 1619 N N . PHE A 1 210 ? -9.205 -15.583 11.626 1.00 97.38 210 PHE A N 1
ATOM 1620 C CA . PHE A 1 210 ? -8.934 -14.423 12.474 1.00 97.38 210 PHE A CA 1
ATOM 1621 C C . PHE A 1 210 ? -10.157 -13.993 13.294 1.00 97.38 210 PHE A C 1
ATOM 1623 O O . PHE A 1 210 ? -11.283 -13.979 12.794 1.00 97.38 210 PHE A O 1
ATOM 1630 N N . GLU A 1 211 ? -9.920 -13.540 14.528 1.00 98.19 211 GLU A N 1
ATOM 1631 C CA . GLU A 1 211 ? -10.893 -12.724 15.255 1.00 98.19 211 GLU A CA 1
ATOM 1632 C C . GLU A 1 211 ? -10.812 -11.290 14.721 1.00 98.19 211 GLU A C 1
ATOM 1634 O O . GLU A 1 211 ? -9.846 -10.575 14.985 1.00 98.19 211 GLU A O 1
ATOM 1639 N N . MET A 1 212 ? -11.814 -10.869 13.949 1.00 98.62 212 MET A N 1
ATOM 1640 C CA . MET A 1 212 ? -11.809 -9.570 13.274 1.00 98.62 212 MET A CA 1
ATOM 1641 C C . MET A 1 212 ? -12.781 -8.598 13.930 1.00 98.62 212 MET A C 1
ATOM 1643 O O . MET A 1 212 ? -13.952 -8.921 14.135 1.00 98.62 212 MET A O 1
ATOM 1647 N N . LEU A 1 213 ? -12.294 -7.400 14.248 1.00 98.75 213 LEU A N 1
ATOM 1648 C CA . LEU A 1 213 ? -13.054 -6.357 14.933 1.00 98.75 213 LEU A CA 1
ATOM 1649 C C . LEU A 1 213 ? -12.989 -5.043 14.155 1.00 98.75 213 LEU A C 1
ATOM 1651 O O . LEU A 1 213 ? -11.958 -4.723 13.572 1.00 98.75 213 LEU A O 1
ATOM 1655 N N . TYR A 1 214 ? -14.060 -4.257 14.194 1.00 98.69 214 TYR A N 1
ATOM 1656 C CA . TYR A 1 214 ? -14.092 -2.883 13.705 1.00 98.69 214 TYR A CA 1
ATOM 1657 C C . TYR A 1 214 ? -14.163 -1.906 14.879 1.00 98.69 214 TYR A C 1
ATOM 1659 O O . TYR A 1 214 ? -15.073 -1.980 15.699 1.00 98.69 214 TYR A O 1
ATOM 1667 N N . VAL A 1 215 ? -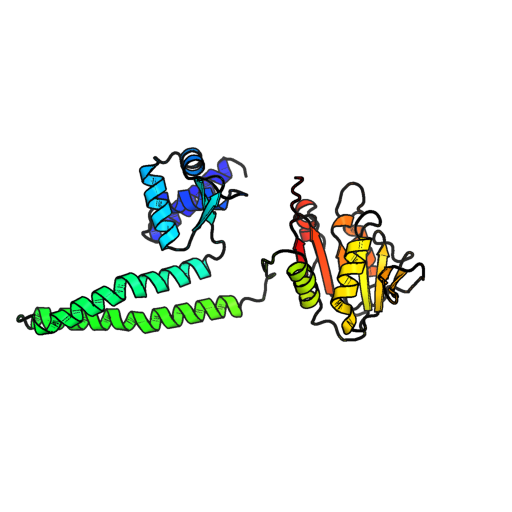13.216 -0.975 14.936 1.00 98.69 215 VAL A N 1
ATOM 1668 C CA . VAL A 1 215 ? -13.165 0.144 15.875 1.00 98.69 215 VAL A CA 1
ATOM 1669 C C . VAL A 1 215 ? -13.472 1.435 15.102 1.00 98.69 215 VAL A C 1
ATOM 1671 O O . VAL A 1 215 ? -12.606 1.955 14.394 1.00 98.69 215 VAL A O 1
ATOM 1674 N N . PRO A 1 216 ? -14.705 1.961 15.156 1.00 97.19 216 PRO A N 1
ATOM 1675 C CA . PRO A 1 216 ? -15.068 3.158 14.406 1.00 97.19 216 PRO A CA 1
ATOM 1676 C C . PRO A 1 216 ? -14.380 4.405 14.967 1.00 97.19 216 PRO A C 1
ATOM 1678 O O . PRO A 1 216 ? -14.322 4.597 16.176 1.00 97.19 216 PRO A O 1
ATOM 1681 N N . ARG A 1 217 ? -13.911 5.293 14.076 1.00 95.94 217 ARG A N 1
ATOM 1682 C CA . ARG A 1 217 ? -13.364 6.628 14.429 1.00 95.94 217 ARG A CA 1
ATOM 1683 C C . ARG A 1 217 ? -12.209 6.605 15.440 1.00 95.94 217 ARG A C 1
ATOM 1685 O O . ARG A 1 217 ? -12.017 7.574 16.162 1.00 95.94 217 ARG A O 1
ATOM 1692 N N . ALA A 1 218 ? -11.471 5.501 15.493 1.00 97.12 218 ALA A N 1
ATOM 1693 C CA . ALA A 1 218 ? -10.437 5.267 16.491 1.00 97.12 218 ALA A CA 1
ATOM 1694 C C . ALA A 1 218 ? -10.916 5.267 17.966 1.00 97.12 218 ALA A C 1
ATOM 1696 O O . ALA A 1 218 ? -10.109 5.462 18.867 1.00 97.12 218 ALA A O 1
ATOM 1697 N N . ASP A 1 219 ? -12.198 4.985 18.235 1.00 97.31 219 ASP A N 1
ATOM 1698 C CA . ASP A 1 219 ? -12.735 4.869 19.600 1.00 97.31 219 ASP A CA 1
ATOM 1699 C C . ASP A 1 219 ? -12.876 3.402 20.034 1.00 97.31 219 ASP A C 1
ATOM 1701 O O . ASP A 1 219 ? -13.825 2.706 19.658 1.00 97.31 219 ASP A O 1
ATOM 1705 N N . ALA A 1 220 ? -11.941 2.930 20.864 1.00 97.38 220 ALA A N 1
ATOM 1706 C CA . ALA A 1 220 ? -11.894 1.549 21.352 1.00 97.38 220 ALA A CA 1
ATOM 1707 C C . ALA A 1 220 ? -13.176 1.094 22.079 1.00 97.38 220 ALA A C 1
ATOM 1709 O O . ALA A 1 220 ? -13.474 -0.102 22.089 1.00 97.38 220 ALA A O 1
ATOM 1710 N N . ASN A 1 221 ? -13.954 2.015 22.660 1.00 97.38 221 ASN A N 1
ATOM 1711 C CA . ASN A 1 221 ? -15.192 1.681 23.377 1.00 97.38 221 ASN A CA 1
ATOM 1712 C C . ASN A 1 221 ? -16.330 1.266 22.438 1.00 97.38 221 ASN A C 1
ATOM 1714 O O . ASN A 1 221 ? -17.305 0.637 22.867 1.00 97.38 221 ASN A O 1
ATOM 1718 N N . GLU A 1 222 ? -16.194 1.602 21.156 1.00 97.75 222 GLU A N 1
ATOM 1719 C CA . GLU A 1 222 ? -17.160 1.295 20.113 1.00 97.75 222 GLU A CA 1
ATOM 1720 C C . GLU A 1 222 ? -16.769 0.076 19.269 1.00 97.75 222 GLU A C 1
ATOM 1722 O O . GLU A 1 222 ? -17.396 -0.191 18.244 1.00 97.75 222 GLU A O 1
ATOM 1727 N N . ALA A 1 223 ? -15.794 -0.717 19.716 1.00 98.50 223 ALA A N 1
ATOM 1728 C CA . ALA A 1 223 ? -15.386 -1.945 19.043 1.00 98.50 223 ALA A CA 1
ATOM 1729 C C . ALA A 1 223 ? -16.567 -2.908 18.798 1.00 98.50 223 ALA A C 1
ATOM 1731 O O . ALA A 1 223 ? -17.295 -3.286 19.723 1.00 98.50 223 ALA A O 1
ATOM 1732 N N . ARG A 1 224 ? -16.736 -3.328 17.540 1.00 98.56 224 ARG A N 1
ATOM 1733 C CA . ARG A 1 224 ? -17.754 -4.276 17.066 1.00 98.56 224 ARG A CA 1
ATOM 1734 C C . ARG A 1 224 ? -17.123 -5.494 16.400 1.00 98.56 224 ARG A C 1
ATOM 1736 O O . ARG A 1 224 ? -16.057 -5.386 15.796 1.00 98.56 224 ARG A O 1
ATOM 1743 N N . ARG A 1 225 ? -17.770 -6.658 16.486 1.00 98.62 225 ARG A N 1
ATOM 1744 C CA . ARG A 1 225 ? -17.324 -7.868 15.773 1.00 98.62 225 ARG A CA 1
ATOM 1745 C C . ARG A 1 225 ? -17.572 -7.751 14.271 1.00 98.62 225 ARG A C 1
ATOM 1747 O O . ARG A 1 225 ? -18.582 -7.202 13.840 1.00 98.62 225 ARG A O 1
ATOM 1754 N N . ILE A 1 226 ? -16.677 -8.347 13.493 1.00 98.62 226 ILE A N 1
ATOM 1755 C CA . ILE A 1 226 ? -16.876 -8.640 12.075 1.00 98.62 226 ILE A CA 1
ATOM 1756 C C . ILE A 1 226 ? -17.044 -10.154 11.961 1.00 98.62 226 ILE A C 1
ATOM 1758 O O . ILE A 1 226 ? -16.199 -10.909 12.448 1.00 98.62 226 ILE A O 1
ATOM 1762 N N . LYS A 1 227 ? -18.141 -10.613 11.359 1.00 96.88 227 LYS A N 1
ATOM 1763 C CA . LYS A 1 227 ? -18.456 -12.042 11.240 1.00 96.88 227 LYS A CA 1
ATOM 1764 C C . LYS A 1 227 ? -18.857 -12.399 9.825 1.00 96.88 227 LYS A C 1
ATOM 1766 O O . LYS A 1 227 ? -19.421 -11.572 9.115 1.00 96.88 227 LYS A O 1
ATOM 1771 N N . GLU A 1 228 ? -18.608 -13.649 9.459 1.00 94.81 228 GLU A N 1
ATOM 1772 C CA . GLU A 1 228 ? -19.255 -14.248 8.302 1.00 94.81 228 GLU A CA 1
ATOM 1773 C C . GLU A 1 228 ? -20.748 -14.428 8.597 1.00 94.81 228 GLU A C 1
ATOM 1775 O O . GLU A 1 228 ? -21.136 -14.969 9.635 1.00 94.81 228 GLU A O 1
ATOM 1780 N N . ILE A 1 229 ? -21.573 -13.952 7.675 1.00 95.38 229 ILE A N 1
ATOM 1781 C CA . ILE A 1 229 ? -23.016 -14.106 7.646 1.00 95.38 229 ILE A CA 1
ATOM 1782 C C . ILE A 1 229 ? -23.346 -14.978 6.439 1.00 95.38 229 ILE A C 1
ATOM 1784 O O . ILE A 1 229 ? -22.982 -14.667 5.299 1.00 95.38 229 ILE A O 1
ATOM 1788 N N . GLU A 1 230 ? -24.029 -16.087 6.706 1.00 92.25 230 GLU A N 1
ATOM 1789 C CA . GLU A 1 230 ? -24.375 -17.086 5.701 1.00 92.25 230 GLU A CA 1
ATOM 1790 C C . GLU A 1 230 ? -25.105 -16.443 4.510 1.00 92.25 230 GLU A C 1
ATOM 1792 O O . GLU A 1 230 ? -26.041 -15.664 4.686 1.00 92.25 230 GLU A O 1
ATOM 1797 N N . ASN A 1 231 ? -24.663 -16.764 3.291 1.00 90.81 231 ASN A N 1
ATOM 1798 C CA . ASN A 1 231 ? -25.188 -16.230 2.025 1.00 90.81 231 ASN A CA 1
ATOM 1799 C C . ASN A 1 231 ? -25.071 -14.702 1.826 1.00 90.81 231 ASN A C 1
ATOM 1801 O O . ASN A 1 231 ? -25.606 -14.190 0.843 1.00 90.81 231 ASN A O 1
ATOM 1805 N N . ILE A 1 232 ? -24.362 -13.975 2.698 1.00 93.44 232 ILE A N 1
ATOM 1806 C CA . ILE A 1 232 ? -24.121 -12.526 2.561 1.00 93.44 232 ILE A CA 1
ATOM 1807 C C . ILE A 1 232 ? -22.626 -12.227 2.394 1.00 93.44 232 ILE A C 1
ATOM 1809 O O . ILE A 1 232 ? -22.248 -11.476 1.497 1.00 93.44 232 ILE A O 1
ATOM 1813 N N . GLY A 1 233 ? -21.767 -12.834 3.214 1.00 94.25 233 GLY A N 1
ATOM 1814 C CA . GLY A 1 233 ? -20.335 -12.523 3.275 1.00 94.25 233 GLY A CA 1
ATOM 1815 C C . GLY A 1 233 ? -19.937 -12.037 4.665 1.00 94.25 233 GLY A C 1
ATOM 1816 O O . GLY A 1 233 ? -20.567 -12.415 5.644 1.00 94.25 233 GLY A O 1
ATOM 1817 N N . TYR A 1 234 ? -18.888 -11.221 4.780 1.00 96.12 234 TYR A N 1
ATOM 1818 C CA . TYR A 1 234 ? -18.508 -10.646 6.075 1.00 96.12 234 TYR A CA 1
ATOM 1819 C C . TYR A 1 234 ? -19.252 -9.341 6.328 1.00 96.12 234 TYR A C 1
ATOM 1821 O O . TYR A 1 234 ? -19.351 -8.505 5.435 1.00 96.12 234 TYR A O 1
ATOM 1829 N N . SER A 1 235 ? -19.733 -9.155 7.554 1.00 97.69 235 SER A N 1
ATOM 1830 C CA . SER A 1 235 ? -20.394 -7.920 7.969 1.00 97.69 235 SER A CA 1
ATOM 1831 C C . SER A 1 235 ? -19.943 -7.483 9.353 1.00 97.69 235 SER A C 1
ATOM 1833 O O . SER A 1 235 ? -19.685 -8.314 10.232 1.00 97.69 235 SER A O 1
ATOM 1835 N N . VAL A 1 236 ? -19.875 -6.168 9.561 1.00 97.38 236 VAL A N 1
ATOM 1836 C CA . VAL A 1 236 ? -19.827 -5.604 10.912 1.00 97.38 236 VAL A CA 1
ATOM 1837 C C . VAL A 1 236 ? -21.189 -5.837 11.560 1.00 97.38 236 VAL A C 1
ATOM 1839 O O . VAL A 1 236 ? -22.215 -5.401 11.043 1.00 97.38 236 VAL A O 1
ATOM 1842 N N . VAL A 1 237 ? -21.205 -6.509 12.707 1.00 97.19 237 VAL A N 1
ATOM 1843 C CA . VAL A 1 237 ? -22.430 -6.763 13.473 1.00 97.19 237 VAL A CA 1
ATOM 1844 C C . VAL A 1 237 ? -22.460 -5.906 14.731 1.00 97.19 237 VAL A C 1
ATOM 1846 O O . VAL A 1 237 ? -21.413 -5.574 15.289 1.00 97.19 237 VAL A O 1
ATOM 1849 N N . ASP A 1 238 ? -23.655 -5.568 15.218 1.00 96.06 238 ASP A N 1
ATOM 1850 C CA . ASP A 1 238 ? -23.823 -4.822 16.472 1.00 96.06 238 ASP A CA 1
ATOM 1851 C C . ASP A 1 238 ? -23.611 -5.721 17.704 1.00 96.06 238 ASP A C 1
ATOM 1853 O O . ASP A 1 238 ? -24.483 -5.926 18.541 1.00 96.06 238 ASP A O 1
ATOM 1857 N N . GLU A 1 239 ? -22.416 -6.299 17.795 1.00 97.94 239 GLU A N 1
ATOM 1858 C CA . GLU A 1 239 ? -21.945 -7.062 18.941 1.00 97.94 239 GLU A CA 1
ATOM 1859 C C . GLU A 1 239 ? -20.636 -6.460 19.441 1.00 97.94 239 GLU A C 1
ATOM 1861 O O . GLU A 1 239 ? -19.638 -6.432 18.713 1.00 97.94 239 GLU A O 1
ATOM 1866 N N . LYS A 1 240 ? -20.623 -5.997 20.695 1.00 97.81 240 LYS A N 1
ATOM 1867 C CA . LYS A 1 240 ? -19.415 -5.449 21.321 1.00 97.81 240 LYS A CA 1
ATOM 1868 C C . LYS A 1 240 ? -18.332 -6.516 21.491 1.00 97.81 240 LYS A C 1
ATOM 1870 O O . LYS A 1 240 ? -18.621 -7.683 21.765 1.00 97.81 240 LYS A O 1
ATOM 1875 N N . ALA A 1 241 ? -17.076 -6.098 21.385 1.00 96.94 241 ALA A N 1
ATOM 1876 C CA . ALA A 1 241 ? -15.915 -6.950 21.623 1.00 96.94 241 ALA A CA 1
ATOM 1877 C C . ALA A 1 241 ? -14.751 -6.166 22.235 1.00 96.94 241 ALA A C 1
ATOM 1879 O O . ALA A 1 241 ? -14.714 -4.945 22.151 1.00 96.94 241 ALA A O 1
ATOM 1880 N N . ASP A 1 242 ? -13.797 -6.876 22.840 1.00 97.88 242 ASP A N 1
ATOM 1881 C CA . ASP A 1 242 ? -12.583 -6.278 23.399 1.00 97.88 242 ASP A CA 1
ATOM 1882 C C . ASP A 1 242 ? -11.482 -6.165 22.320 1.00 97.88 242 ASP A C 1
ATOM 1884 O O . ASP A 1 242 ? -10.959 -7.202 21.876 1.00 97.88 242 ASP A O 1
ATOM 1888 N N . PRO A 1 243 ? -11.091 -4.941 21.905 1.00 98.00 243 PRO A N 1
ATOM 1889 C CA . PRO A 1 243 ? -10.065 -4.742 20.888 1.00 98.00 243 PRO A CA 1
ATOM 1890 C C . PRO A 1 243 ? -8.637 -4.968 21.402 1.00 98.00 243 PRO A C 1
ATOM 1892 O O . PRO A 1 243 ? -7.705 -4.927 20.603 1.00 98.00 243 PRO A O 1
ATOM 1895 N N . LYS A 1 244 ? -8.433 -5.219 22.703 1.00 98.00 244 LYS A N 1
ATOM 1896 C CA . LYS A 1 244 ? -7.094 -5.343 23.289 1.00 98.00 244 LYS A CA 1
ATOM 1897 C C . LYS A 1 244 ? -6.290 -6.515 22.736 1.00 98.00 244 LYS A C 1
ATOM 1899 O O . LYS A 1 244 ? -6.821 -7.588 22.432 1.00 98.00 244 LYS A O 1
ATOM 1904 N N . LYS A 1 245 ? -4.972 -6.311 22.726 1.00 97.50 245 LYS A N 1
ATOM 1905 C CA . LYS A 1 245 ? -3.922 -7.237 22.294 1.00 97.50 245 LYS A CA 1
ATOM 1906 C C . LYS A 1 245 ? -4.133 -7.749 20.858 1.00 97.50 245 LYS A C 1
ATOM 1908 O O . LYS A 1 245 ? -4.151 -8.966 20.666 1.00 97.50 245 LYS A O 1
ATOM 1913 N N . PRO A 1 246 ? -4.330 -6.868 19.858 1.00 98.25 246 PRO A N 1
ATOM 1914 C CA . PRO A 1 246 ? -4.378 -7.309 18.473 1.00 98.25 246 PRO A CA 1
ATOM 1915 C C . PRO A 1 246 ? -2.987 -7.739 17.996 1.00 98.25 246 PRO A C 1
ATOM 1917 O O . PRO A 1 246 ? -1.969 -7.237 18.469 1.00 98.25 246 PRO A O 1
ATOM 1920 N N . ASP A 1 247 ? -2.948 -8.640 17.019 1.00 98.12 247 ASP A N 1
ATOM 1921 C CA . ASP A 1 247 ? -1.725 -8.967 16.285 1.00 98.12 247 ASP A CA 1
ATOM 1922 C C . ASP A 1 247 ? -1.501 -7.996 15.116 1.00 98.12 247 ASP A C 1
ATOM 1924 O O . ASP A 1 247 ? -0.357 -7.720 14.750 1.00 98.12 247 ASP A O 1
ATOM 1928 N N . ALA A 1 248 ? -2.586 -7.450 14.555 1.00 98.44 248 ALA A N 1
ATOM 1929 C CA . ALA A 1 248 ? -2.544 -6.432 13.512 1.00 98.44 248 ALA A CA 1
ATOM 1930 C C . ALA A 1 248 ? -3.636 -5.367 13.690 1.00 98.44 248 ALA A C 1
ATOM 1932 O O . ALA A 1 248 ? -4.758 -5.672 14.103 1.00 98.44 248 ALA A O 1
ATOM 1933 N N . VAL A 1 249 ? -3.305 -4.128 13.327 1.00 98.75 249 VAL A N 1
ATOM 1934 C CA . VAL A 1 249 ? -4.229 -2.997 13.224 1.00 98.75 249 VAL A CA 1
ATOM 1935 C C . VAL A 1 249 ? -4.236 -2.493 11.784 1.00 98.75 249 VAL A C 1
ATOM 1937 O O . VAL A 1 249 ? -3.194 -2.121 11.250 1.00 98.75 249 VAL A O 1
ATOM 1940 N N . VAL A 1 250 ? -5.409 -2.464 11.157 1.00 98.81 250 VAL A N 1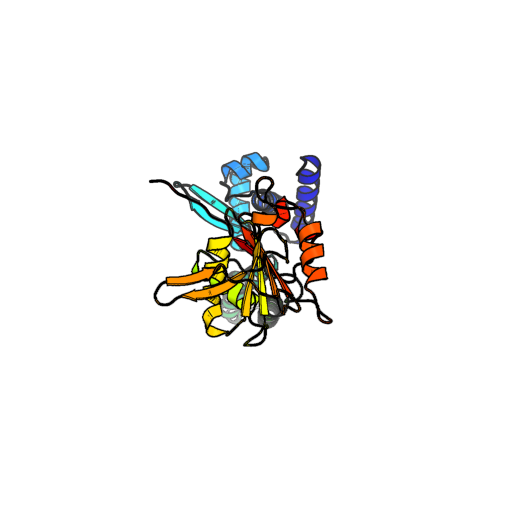
ATOM 1941 C CA . VAL A 1 250 ? -5.617 -1.968 9.793 1.00 98.81 250 VAL A CA 1
ATOM 1942 C C . VAL A 1 250 ? -6.279 -0.596 9.868 1.00 98.81 250 VAL A C 1
ATOM 1944 O O . VAL A 1 250 ? -7.428 -0.479 10.289 1.00 98.81 250 VAL A O 1
ATOM 1947 N N . VAL A 1 251 ? -5.561 0.449 9.474 1.00 98.69 251 VAL A N 1
ATOM 1948 C CA . VAL A 1 251 ? -6.018 1.844 9.502 1.00 98.69 251 VAL A CA 1
ATOM 1949 C C . VAL A 1 251 ? -6.480 2.240 8.107 1.00 98.69 251 VAL A C 1
ATOM 1951 O O . VAL A 1 251 ? -5.707 2.168 7.155 1.00 98.69 251 VAL A O 1
ATOM 1954 N N . LEU A 1 252 ? -7.732 2.674 7.967 1.00 98.31 252 LEU A N 1
ATOM 1955 C CA . LEU A 1 252 ? -8.293 3.056 6.673 1.00 98.31 252 LEU A CA 1
ATOM 1956 C C . LEU A 1 252 ? -8.234 4.571 6.449 1.00 98.31 252 LEU A C 1
ATOM 1958 O O . LEU A 1 252 ? -8.559 5.363 7.336 1.00 98.31 252 LEU A O 1
ATOM 1962 N N . GLY A 1 253 ? -7.898 4.967 5.218 1.00 96.00 253 GLY A N 1
ATOM 1963 C CA . GLY A 1 253 ? -7.627 6.354 4.819 1.00 96.00 253 GLY A CA 1
ATOM 1964 C C . GLY A 1 253 ? -8.777 7.336 5.035 1.00 96.00 253 GLY A C 1
ATOM 1965 O O . GLY A 1 253 ? -8.541 8.533 5.165 1.00 96.00 253 GLY A O 1
ATOM 1966 N N . GLY A 1 254 ? -10.018 6.857 5.172 1.00 94.88 254 GLY A N 1
ATOM 1967 C CA . GLY A 1 254 ? -11.156 7.711 5.525 1.00 94.88 254 GLY A CA 1
ATOM 1968 C C . GLY A 1 254 ? -10.983 8.450 6.859 1.00 94.88 254 GLY A C 1
ATOM 1969 O O . GLY A 1 254 ? -11.586 9.505 7.038 1.00 94.88 254 GLY A O 1
ATOM 1970 N N . LEU A 1 255 ? -10.138 7.944 7.771 1.00 96.31 255 LEU A N 1
ATOM 1971 C CA . LEU A 1 255 ? -9.785 8.639 9.016 1.00 96.31 255 LEU A CA 1
ATOM 1972 C C . LEU A 1 255 ? -8.904 9.874 8.806 1.00 96.31 255 LEU A C 1
ATOM 1974 O O . LEU A 1 255 ? -8.927 10.766 9.641 1.00 96.31 255 LEU A O 1
ATOM 1978 N N . ALA A 1 256 ? -8.174 9.953 7.696 1.00 94.62 256 ALA A N 1
ATOM 1979 C CA . ALA A 1 256 ? -7.326 11.094 7.362 1.00 94.62 256 ALA A CA 1
ATOM 1980 C C . ALA A 1 256 ? -8.058 12.152 6.509 1.00 94.62 256 ALA A C 1
ATOM 1982 O O . ALA A 1 256 ? -7.475 13.161 6.111 1.00 94.62 256 ALA A O 1
ATOM 1983 N N . MET A 1 257 ? -9.345 11.941 6.200 1.00 88.12 257 MET A N 1
ATOM 1984 C CA . MET A 1 257 ? -10.131 12.872 5.390 1.00 88.12 257 MET A CA 1
ATOM 1985 C C . MET A 1 257 ? -10.694 14.032 6.233 1.00 88.12 257 MET A C 1
ATOM 1987 O O . MET A 1 257 ? -11.348 13.773 7.244 1.00 88.12 257 MET A O 1
ATOM 1991 N N . PRO A 1 258 ? -10.620 15.298 5.772 1.00 81.19 258 PRO A N 1
ATOM 1992 C CA . PRO A 1 258 ? -11.025 16.466 6.569 1.00 81.19 258 PRO A CA 1
ATOM 1993 C C . PRO A 1 258 ? -12.468 16.470 7.104 1.00 81.19 258 PRO A C 1
ATOM 1995 O O . PRO A 1 258 ? -12.741 17.089 8.124 1.00 81.19 258 PRO A O 1
ATOM 1998 N N . LYS A 1 259 ? -13.421 15.834 6.405 1.00 79.88 259 LYS A N 1
ATOM 1999 C CA . LYS A 1 259 ? -14.853 15.869 6.775 1.00 79.88 259 LYS A CA 1
ATOM 2000 C C . LYS A 1 259 ? -15.297 14.747 7.710 1.00 79.88 259 LYS A C 1
ATOM 2002 O O . LYS A 1 259 ? -16.303 14.900 8.393 1.00 79.88 259 LYS A O 1
ATOM 2007 N N . PHE A 1 260 ? -14.619 13.605 7.668 1.00 75.19 260 PHE A N 1
ATOM 2008 C CA . PHE A 1 260 ? -15.103 12.359 8.278 1.00 75.19 260 PHE A CA 1
ATOM 2009 C C . PHE A 1 260 ? -14.053 11.671 9.150 1.00 75.19 260 PHE A C 1
ATOM 2011 O O . PHE A 1 260 ? -14.309 10.574 9.657 1.00 75.19 260 PHE A O 1
ATOM 2018 N N . GLY A 1 261 ? -12.876 12.283 9.236 1.00 83.62 261 GLY A N 1
ATOM 2019 C CA . GLY A 1 261 ? -11.703 11.762 9.896 1.00 83.62 261 GLY A CA 1
ATOM 2020 C C . GLY A 1 261 ? -11.564 12.183 11.350 1.00 83.62 261 GLY A C 1
ATOM 2021 O O . GLY A 1 261 ? -12.477 12.751 11.948 1.00 83.62 261 GLY A O 1
ATOM 2022 N N . CYS A 1 262 ? -10.397 11.878 11.895 1.00 92.44 262 CYS A N 1
ATOM 2023 C CA . CYS A 1 262 ? -9.929 12.285 13.214 1.00 92.44 262 CYS A CA 1
ATOM 2024 C C . CYS A 1 262 ? -8.507 12.847 13.085 1.00 92.44 262 CYS A C 1
ATOM 2026 O O . CYS A 1 262 ? -7.993 12.961 11.972 1.00 92.44 262 CYS A O 1
ATOM 2028 N N . GLU A 1 263 ? -7.859 13.189 14.194 1.00 93.81 263 GLU A N 1
ATOM 2029 C CA . GLU A 1 263 ? -6.438 13.529 14.161 1.00 93.81 263 GLU A CA 1
ATOM 2030 C C . GLU A 1 263 ? -5.587 12.241 14.172 1.00 93.81 263 GLU A C 1
ATOM 2032 O O . GLU A 1 263 ? -6.011 11.220 14.727 1.00 93.81 263 GLU A O 1
ATOM 2037 N N . PRO A 1 264 ? -4.384 12.230 13.569 1.00 94.50 264 PRO A N 1
ATOM 2038 C CA . PRO A 1 264 ? -3.510 11.053 13.581 1.00 94.50 264 PRO A CA 1
ATOM 2039 C C . PRO A 1 264 ? -3.122 10.636 15.006 1.00 94.50 264 PRO A C 1
ATOM 2041 O O . PRO A 1 264 ? -2.934 9.451 15.275 1.00 94.50 264 PRO A O 1
ATOM 2044 N N . GLU A 1 265 ? -3.064 11.584 15.943 1.00 95.81 265 GLU A N 1
ATOM 2045 C CA . GLU A 1 265 ? -2.811 11.322 17.357 1.00 95.81 265 GLU A CA 1
ATOM 2046 C C . GLU A 1 265 ? -3.924 10.483 18.010 1.00 95.81 265 GLU A C 1
ATOM 2048 O O . GLU A 1 265 ? -3.635 9.718 18.929 1.00 95.81 265 GLU A O 1
ATOM 2053 N N . ASP A 1 266 ? -5.172 10.556 17.526 1.00 96.88 266 ASP A N 1
ATOM 2054 C CA . ASP A 1 266 ? -6.258 9.676 17.984 1.00 96.88 266 ASP A CA 1
ATOM 2055 C C . ASP A 1 266 ? -5.986 8.216 17.605 1.00 96.88 266 ASP A C 1
ATOM 2057 O O . ASP A 1 266 ? -6.206 7.307 18.404 1.00 96.88 266 ASP A O 1
ATOM 2061 N N . VAL A 1 267 ? -5.445 7.986 16.406 1.00 97.69 267 VAL A N 1
ATOM 2062 C CA . VAL A 1 267 ? -5.076 6.644 15.937 1.00 97.69 267 VAL A CA 1
ATOM 2063 C C . VAL A 1 267 ? -3.856 6.118 16.685 1.00 97.69 267 VAL A C 1
ATOM 2065 O O . VAL A 1 267 ? -3.853 4.954 17.084 1.00 97.69 267 VAL A O 1
ATOM 2068 N N . THR A 1 268 ? -2.848 6.960 16.929 1.00 96.62 268 THR A N 1
ATOM 2069 C CA . THR A 1 268 ? -1.696 6.592 17.767 1.00 96.62 268 THR A CA 1
ATOM 2070 C C . THR A 1 268 ? -2.154 6.171 19.159 1.00 96.62 268 THR A C 1
ATOM 2072 O O . THR A 1 268 ? -1.792 5.083 19.604 1.00 96.62 268 THR A O 1
ATOM 2075 N N . ARG A 1 269 ? -3.010 6.977 19.804 1.00 96.94 269 ARG A N 1
ATOM 2076 C CA . ARG A 1 269 ? -3.585 6.656 21.117 1.00 96.94 269 ARG A CA 1
ATOM 2077 C C . ARG A 1 269 ? -4.360 5.348 21.095 1.00 96.94 269 ARG A C 1
ATOM 2079 O O . ARG A 1 269 ? -4.113 4.500 21.940 1.00 96.94 269 ARG A O 1
ATOM 2086 N N . LEU A 1 270 ? -5.230 5.144 20.102 1.00 97.94 270 LEU A N 1
ATOM 2087 C CA . LEU A 1 270 ? -5.945 3.879 19.947 1.00 97.94 270 LEU A CA 1
ATOM 2088 C C . LEU A 1 270 ? -4.970 2.698 19.907 1.00 97.94 270 LEU A C 1
ATOM 2090 O O . LEU A 1 270 ? -5.165 1.728 20.636 1.00 97.94 270 LEU A O 1
ATOM 2094 N N . ILE A 1 271 ? -3.952 2.758 19.041 1.00 97.81 271 ILE A N 1
ATOM 2095 C CA . ILE A 1 271 ? -2.983 1.670 18.873 1.00 97.81 271 ILE A CA 1
ATOM 2096 C C . ILE A 1 271 ? -2.257 1.413 20.193 1.00 97.81 271 ILE A C 1
ATOM 2098 O O . ILE A 1 271 ? -2.111 0.255 20.573 1.00 97.81 271 ILE A O 1
ATOM 2102 N N . GLU A 1 272 ? -1.832 2.455 20.904 1.00 95.94 272 GLU A N 1
ATOM 2103 C CA . GLU A 1 272 ? -1.174 2.341 22.210 1.00 95.94 272 GLU A CA 1
ATOM 2104 C C . GLU A 1 272 ? -2.096 1.725 23.273 1.00 95.94 272 GLU A C 1
ATOM 2106 O O . GLU A 1 272 ? -1.695 0.768 23.936 1.00 95.94 272 GLU A O 1
ATOM 2111 N N . ASP A 1 273 ? -3.341 2.192 23.375 1.00 96.31 273 ASP A N 1
ATOM 2112 C CA . ASP A 1 273 ? -4.321 1.762 24.381 1.00 96.31 273 ASP A CA 1
ATOM 2113 C C . ASP A 1 273 ? -4.747 0.298 24.216 1.00 96.31 273 ASP A C 1
ATOM 2115 O O . ASP A 1 273 ? -5.004 -0.410 25.199 1.00 96.31 273 ASP A O 1
ATOM 2119 N N . ILE A 1 274 ? -4.847 -0.172 22.969 1.00 97.44 274 ILE A N 1
ATOM 2120 C CA . ILE A 1 274 ? -5.213 -1.562 22.677 1.00 97.44 274 ILE A CA 1
ATOM 2121 C C . ILE A 1 274 ? -3.992 -2.477 22.592 1.00 97.44 274 ILE A C 1
ATOM 2123 O O . ILE A 1 274 ? -4.159 -3.697 22.626 1.00 97.44 274 ILE A O 1
ATOM 2127 N N . SER A 1 275 ? -2.777 -1.935 22.486 1.00 94.94 275 SER A N 1
ATOM 2128 C CA . SER A 1 275 ? -1.558 -2.742 22.446 1.00 94.94 275 SER A CA 1
ATOM 2129 C C . SER A 1 275 ? -1.347 -3.492 23.762 1.00 94.94 275 SER A C 1
ATOM 2131 O O . SER A 1 275 ? -1.629 -3.005 24.854 1.00 94.94 275 SER A O 1
ATOM 2133 N N . GLY A 1 276 ? -0.854 -4.725 23.653 1.00 85.56 276 GLY A N 1
ATOM 2134 C CA . GLY A 1 276 ? -0.359 -5.476 24.803 1.00 85.56 276 GLY A CA 1
ATOM 2135 C C . GLY A 1 276 ? 1.136 -5.250 25.011 1.00 85.56 276 GLY A C 1
ATOM 2136 O O . GLY A 1 276 ? 1.696 -4.225 24.641 1.00 85.56 276 GLY A O 1
ATOM 2137 N N . GLU A 1 277 ? 1.810 -6.274 25.529 1.00 86.25 277 GLU A N 1
ATOM 2138 C CA . GLU A 1 277 ? 3.278 -6.309 25.625 1.00 86.25 277 GLU A CA 1
ATOM 2139 C C . GLU A 1 277 ? 3.957 -6.315 24.245 1.00 86.25 277 GLU A C 1
ATOM 2141 O O . GLU A 1 277 ? 5.085 -5.851 24.090 1.00 86.25 277 GLU A O 1
ATOM 2146 N N . LYS A 1 278 ? 3.259 -6.836 23.230 1.00 88.50 278 LYS A N 1
ATOM 2147 C CA . LYS A 1 278 ? 3.709 -6.877 21.841 1.00 88.50 278 LYS A CA 1
ATOM 2148 C C . LYS A 1 278 ? 2.983 -5.799 21.042 1.00 88.50 278 LYS A C 1
ATOM 2150 O O . LYS A 1 278 ? 1.754 -5.729 21.081 1.00 88.50 278 LYS A O 1
ATOM 2155 N N . LYS A 1 279 ? 3.746 -5.000 20.291 1.00 92.56 279 LYS A N 1
ATOM 2156 C CA . LYS A 1 279 ? 3.176 -4.047 19.334 1.00 92.56 279 LYS A CA 1
ATOM 2157 C C . LYS A 1 279 ? 2.540 -4.799 18.155 1.00 92.56 279 LYS A C 1
ATOM 2159 O O . LYS A 1 279 ? 3.185 -5.715 17.633 1.00 92.56 279 LYS A O 1
ATOM 2164 N N . PRO A 1 280 ? 1.313 -4.438 17.745 1.00 97.19 280 PRO A N 1
ATOM 2165 C CA . PRO A 1 280 ? 0.692 -5.007 16.561 1.00 97.19 280 PRO A CA 1
ATOM 2166 C C . PRO A 1 280 ? 1.409 -4.531 15.301 1.00 97.19 280 PRO A C 1
ATOM 2168 O O . PRO A 1 280 ? 2.009 -3.456 15.290 1.00 97.19 280 PRO A O 1
ATOM 2171 N N . LYS A 1 281 ? 1.275 -5.305 14.226 1.00 97.56 281 LYS A N 1
ATOM 2172 C CA . LYS A 1 281 ? 1.593 -4.831 12.879 1.00 97.56 281 LYS A CA 1
ATOM 2173 C C . LYS A 1 281 ? 0.577 -3.767 12.459 1.00 97.56 281 LYS A C 1
ATOM 2175 O O . LYS A 1 281 ? -0.622 -4.014 12.561 1.00 97.56 281 LYS A O 1
ATOM 2180 N N . VAL A 1 282 ? 1.019 -2.613 11.975 1.00 98.25 282 VAL A N 1
ATOM 2181 C CA . VAL A 1 282 ? 0.153 -1.504 11.551 1.00 98.25 282 VAL A CA 1
ATOM 2182 C C . VAL A 1 282 ? 0.117 -1.429 10.025 1.00 98.25 282 VAL A C 1
ATOM 2184 O O . VAL A 1 282 ? 1.130 -1.167 9.384 1.00 98.25 282 VAL A O 1
ATOM 2187 N N . ILE A 1 283 ? -1.058 -1.647 9.435 1.00 98.50 283 ILE A N 1
ATOM 2188 C CA . ILE A 1 283 ? -1.269 -1.655 7.982 1.00 98.50 283 ILE A CA 1
ATOM 2189 C C . ILE A 1 283 ? -2.149 -0.461 7.604 1.00 98.50 283 ILE A C 1
ATOM 2191 O O . ILE A 1 283 ? -3.280 -0.356 8.073 1.00 98.50 283 ILE A O 1
ATOM 2195 N N . GLY A 1 284 ? -1.653 0.434 6.754 1.00 98.12 284 GLY A N 1
ATOM 2196 C CA . GLY A 1 284 ? -2.432 1.532 6.184 1.00 98.12 284 GLY A CA 1
ATOM 2197 C C . GLY A 1 284 ? -3.117 1.094 4.893 1.00 98.12 284 GLY A C 1
ATOM 2198 O O . GLY A 1 284 ? -2.456 0.567 4.006 1.00 98.12 284 GLY A O 1
ATOM 2199 N N . VAL A 1 285 ? -4.426 1.319 4.766 1.00 98.06 285 VAL A N 1
ATOM 2200 C CA . VAL A 1 285 ? -5.173 1.103 3.516 1.00 98.06 285 VAL A CA 1
ATOM 2201 C C . VAL A 1 285 ? -5.843 2.404 3.083 1.00 98.06 285 VAL A C 1
ATOM 2203 O O . VAL A 1 285 ? -6.839 2.840 3.666 1.00 98.06 285 VAL A O 1
ATOM 2206 N N . GLY A 1 286 ? -5.255 3.052 2.086 1.00 94.44 286 GLY A N 1
ATOM 2207 C CA . GLY A 1 286 ? -5.646 4.344 1.547 1.00 94.44 286 GLY A CA 1
ATOM 2208 C C . GLY A 1 286 ? -6.153 4.261 0.112 1.00 94.44 286 GLY A C 1
ATOM 2209 O O . GLY A 1 286 ? -6.001 3.259 -0.585 1.00 94.44 286 GLY A O 1
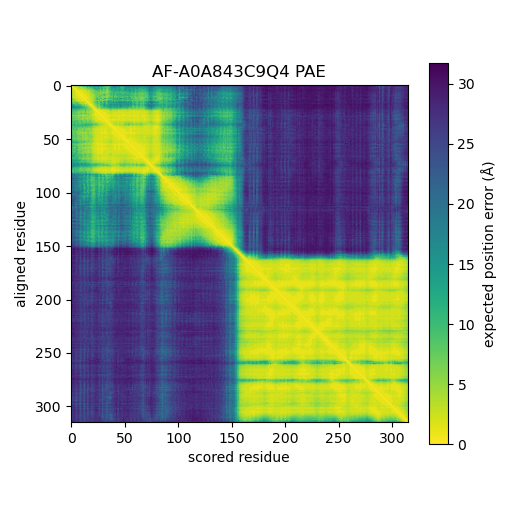ATOM 2210 N N . PHE A 1 287 ? -6.783 5.350 -0.313 1.00 90.88 287 PHE A N 1
ATOM 2211 C CA . PHE A 1 287 ? -7.105 5.587 -1.711 1.00 90.88 287 PHE A CA 1
ATOM 2212 C C . PHE A 1 287 ? -6.612 6.976 -2.097 1.00 90.88 287 PHE A C 1
ATOM 2214 O O . PHE A 1 287 ? -6.745 7.911 -1.301 1.00 90.88 287 PHE A O 1
ATOM 2221 N N . MET A 1 288 ? -6.146 7.147 -3.332 1.00 88.12 288 MET A N 1
ATOM 2222 C CA . MET A 1 288 ? -5.763 8.449 -3.887 1.00 88.12 288 MET A CA 1
ATOM 2223 C C . MET A 1 288 ? -4.685 9.180 -3.055 1.00 88.12 288 MET A C 1
ATOM 2225 O O . MET A 1 288 ? -4.797 10.399 -2.842 1.00 88.12 288 MET A O 1
ATOM 2229 N N . ASN A 1 289 ? -3.678 8.447 -2.564 1.00 90.25 289 ASN A N 1
ATOM 2230 C CA . ASN A 1 289 ? -2.583 8.915 -1.700 1.00 90.25 289 ASN A CA 1
ATOM 2231 C C . ASN A 1 289 ? -3.078 9.693 -0.472 1.00 90.25 289 ASN A C 1
ATOM 2233 O O . ASN A 1 289 ? -2.571 10.769 -0.140 1.00 90.25 289 ASN A O 1
ATOM 2237 N N . THR A 1 290 ? -4.173 9.242 0.148 1.00 90.31 290 THR A N 1
ATOM 2238 C CA . THR A 1 290 ? -4.833 10.028 1.204 1.00 90.31 290 THR A CA 1
ATOM 2239 C C . THR A 1 290 ? -3.941 10.208 2.435 1.00 90.31 290 THR A C 1
ATOM 2241 O O . THR A 1 290 ? -3.944 11.295 3.015 1.00 90.31 290 THR A O 1
ATOM 2244 N N . PHE A 1 291 ? -3.159 9.197 2.827 1.00 90.50 291 PHE A N 1
ATOM 2245 C CA . PHE A 1 291 ? -2.292 9.305 4.001 1.00 90.50 291 PHE A CA 1
ATOM 2246 C C . PHE A 1 291 ? -1.140 10.282 3.768 1.00 90.50 291 PHE A C 1
ATOM 2248 O O . PHE A 1 291 ? -0.914 11.157 4.599 1.00 90.50 291 PHE A O 1
ATOM 2255 N N . GLU A 1 292 ? -0.481 10.209 2.618 1.00 90.31 292 GLU A N 1
ATOM 2256 C CA . GLU A 1 292 ? 0.628 11.081 2.234 1.00 90.31 292 GLU A CA 1
ATOM 2257 C C . GLU A 1 292 ? 0.159 12.524 2.048 1.00 90.31 292 GLU A C 1
ATOM 2259 O O . GLU A 1 292 ? 0.782 13.470 2.533 1.00 90.31 292 GLU A O 1
ATOM 2264 N N . ARG A 1 293 ? -0.993 12.719 1.393 1.00 88.38 293 ARG A N 1
ATOM 2265 C CA . ARG A 1 293 ? -1.590 14.051 1.212 1.00 88.38 293 ARG A CA 1
ATOM 2266 C C . ARG A 1 293 ? -1.987 14.696 2.535 1.00 88.38 293 ARG A C 1
ATOM 2268 O O . ARG A 1 293 ? -1.929 15.919 2.643 1.00 88.38 293 ARG A O 1
ATOM 2275 N N . ALA A 1 294 ? -2.391 13.895 3.518 1.00 86.94 294 ALA A N 1
ATOM 2276 C CA . ALA A 1 294 ? -2.687 14.355 4.870 1.00 86.94 294 ALA A CA 1
ATOM 2277 C C . ALA A 1 294 ? -1.435 14.442 5.769 1.00 86.94 294 ALA A C 1
ATOM 2279 O O . ALA A 1 294 ? -1.526 14.929 6.897 1.00 86.94 294 ALA A O 1
ATOM 2280 N N . GLY A 1 295 ? -0.271 13.979 5.297 1.00 90.25 295 GLY A N 1
ATOM 2281 C CA . GLY A 1 295 ? 0.974 13.915 6.066 1.00 90.25 295 GLY A CA 1
ATOM 2282 C C . GLY A 1 295 ? 0.961 12.883 7.198 1.00 90.25 295 GLY A C 1
ATOM 2283 O O . GLY A 1 295 ? 1.715 13.022 8.163 1.00 90.25 295 GLY A O 1
ATOM 2284 N N . TRP A 1 296 ? 0.072 11.891 7.133 1.00 94.00 296 TRP A N 1
ATOM 2285 C CA . TRP A 1 296 ? -0.057 10.826 8.130 1.00 94.00 296 TRP A CA 1
ATOM 2286 C C . TRP A 1 296 ? 1.067 9.801 8.027 1.00 94.00 296 TRP A C 1
ATOM 2288 O O . TRP A 1 296 ? 1.481 9.274 9.052 1.00 94.00 296 TRP A O 1
ATOM 2298 N N . ASP A 1 297 ? 1.611 9.587 6.832 1.00 86.50 297 ASP A N 1
ATOM 2299 C CA . ASP A 1 297 ? 2.812 8.783 6.562 1.00 86.50 297 ASP A CA 1
ATOM 2300 C C . ASP A 1 297 ? 4.022 9.205 7.416 1.00 86.50 297 ASP A C 1
ATOM 2302 O O . ASP A 1 297 ? 4.857 8.386 7.787 1.00 86.50 297 ASP A O 1
ATOM 2306 N N . LYS A 1 298 ? 4.095 10.488 7.788 1.00 90.06 298 LYS A N 1
ATOM 2307 C CA . LYS A 1 298 ? 5.178 11.049 8.617 1.00 90.06 298 LYS A CA 1
ATOM 2308 C C . LYS A 1 298 ? 4.878 11.035 10.112 1.00 90.06 298 LYS A C 1
ATOM 2310 O O . LYS A 1 298 ? 5.781 11.264 10.914 1.00 90.06 298 LYS A O 1
ATOM 2315 N N . LYS A 1 299 ? 3.613 10.841 10.487 1.00 90.94 299 LYS A N 1
ATOM 2316 C CA . LYS A 1 299 ? 3.129 10.924 11.874 1.00 90.94 299 LYS A CA 1
ATOM 2317 C C . LYS A 1 299 ? 2.819 9.554 12.469 1.00 90.94 299 LYS A C 1
ATOM 2319 O O . LYS A 1 299 ? 3.000 9.353 13.666 1.00 90.94 299 LYS A O 1
ATOM 2324 N N . LEU A 1 300 ? 2.364 8.624 11.637 1.00 90.88 300 LEU A N 1
ATOM 2325 C CA . LEU A 1 300 ? 2.063 7.247 11.993 1.00 90.88 300 LEU A CA 1
ATOM 2326 C C . LEU A 1 300 ? 3.115 6.331 11.388 1.00 90.88 300 LEU A C 1
ATOM 2328 O O . LEU A 1 300 ? 3.461 6.438 10.216 1.00 90.88 300 LEU A O 1
ATOM 2332 N N . LYS A 1 301 ? 3.603 5.393 12.198 1.00 91.88 301 LYS A N 1
ATOM 2333 C CA . LYS A 1 301 ? 4.528 4.369 11.728 1.00 91.88 301 LYS A CA 1
ATOM 2334 C C . LYS A 1 301 ? 3.735 3.184 11.184 1.00 91.88 301 LYS A C 1
ATOM 2336 O O . LYS A 1 301 ? 3.318 2.321 11.954 1.00 91.88 301 LYS A O 1
ATOM 2341 N N . PHE A 1 302 ? 3.533 3.160 9.873 1.00 94.94 302 PHE A N 1
ATOM 2342 C CA . PHE A 1 302 ? 2.983 2.005 9.171 1.00 94.94 302 PHE A CA 1
ATOM 2343 C C . PHE A 1 302 ? 4.088 0.973 8.914 1.00 94.94 302 PHE A C 1
ATOM 2345 O O . PHE A 1 302 ? 5.205 1.330 8.557 1.00 94.94 302 PHE A O 1
ATOM 2352 N N . ASP A 1 303 ? 3.785 -0.309 9.112 1.00 94.94 303 ASP A N 1
ATOM 2353 C CA . ASP A 1 303 ? 4.652 -1.413 8.681 1.00 94.94 303 ASP A CA 1
ATOM 2354 C C . ASP A 1 303 ? 4.403 -1.767 7.208 1.00 94.94 303 ASP A C 1
ATOM 2356 O O . ASP A 1 303 ? 5.237 -2.380 6.544 1.00 94.94 303 ASP A O 1
ATOM 2360 N N . THR A 1 304 ? 3.217 -1.437 6.695 1.00 93.69 304 THR A N 1
ATOM 2361 C CA . THR A 1 304 ? 2.855 -1.576 5.283 1.00 93.69 304 THR A CA 1
ATOM 2362 C C . THR A 1 304 ? 1.797 -0.539 4.934 1.00 93.69 304 THR A C 1
ATOM 2364 O O . THR A 1 304 ? 0.849 -0.354 5.699 1.00 93.69 304 THR A O 1
ATOM 2367 N N . MET A 1 305 ? 1.923 0.097 3.772 1.00 94.06 305 MET A N 1
ATOM 2368 C CA . MET A 1 305 ? 0.918 1.007 3.232 1.00 94.06 305 MET A CA 1
ATOM 2369 C C . MET A 1 305 ? 0.430 0.495 1.878 1.00 94.06 305 MET A C 1
ATOM 2371 O O . MET A 1 305 ? 1.224 0.113 1.024 1.00 94.06 305 MET A O 1
ATOM 2375 N N . ILE A 1 306 ? -0.885 0.449 1.707 1.00 94.19 306 ILE A N 1
ATOM 2376 C CA . ILE A 1 306 ? -1.564 0.052 0.477 1.00 94.19 306 ILE A CA 1
ATOM 2377 C C . ILE A 1 306 ? -2.354 1.268 0.026 1.00 94.19 306 ILE A C 1
ATOM 2379 O O . ILE A 1 306 ? -3.324 1.632 0.689 1.00 94.19 306 ILE A O 1
ATOM 2383 N N . ASP A 1 307 ? -1.958 1.884 -1.083 1.00 92.44 307 ASP A N 1
ATOM 2384 C CA . ASP A 1 307 ? -2.746 2.935 -1.726 1.00 92.44 307 ASP A CA 1
ATOM 2385 C C . ASP A 1 307 ? -3.363 2.416 -3.025 1.00 92.44 307 ASP A C 1
ATOM 2387 O O . ASP A 1 307 ? -2.778 1.608 -3.746 1.00 92.44 307 ASP A O 1
ATOM 2391 N N . THR A 1 308 ? -4.590 2.836 -3.309 1.00 88.50 308 THR A N 1
ATOM 2392 C CA . THR A 1 308 ? -5.301 2.467 -4.533 1.00 88.50 308 THR A CA 1
ATOM 2393 C C . THR A 1 308 ? -5.863 3.703 -5.218 1.00 88.50 308 THR A C 1
ATOM 2395 O O . THR A 1 308 ? -6.565 4.516 -4.617 1.00 88.50 308 THR A O 1
ATOM 2398 N N . THR A 1 309 ? -5.610 3.820 -6.520 1.00 86.44 309 THR A N 1
ATOM 2399 C CA . THR A 1 309 ? -6.233 4.849 -7.358 1.00 86.44 309 THR A CA 1
ATOM 2400 C C . THR A 1 309 ? -7.546 4.327 -7.938 1.00 86.44 309 THR A C 1
ATOM 2402 O O . THR A 1 309 ? -7.630 3.183 -8.381 1.00 86.44 309 THR A O 1
ATOM 2405 N N . MET A 1 310 ? -8.584 5.164 -7.935 1.00 81.94 310 MET A N 1
ATOM 2406 C CA . MET A 1 310 ? -9.884 4.856 -8.531 1.00 81.94 310 MET A CA 1
ATOM 2407 C C . MET A 1 310 ? -10.263 5.932 -9.546 1.00 81.94 310 MET A 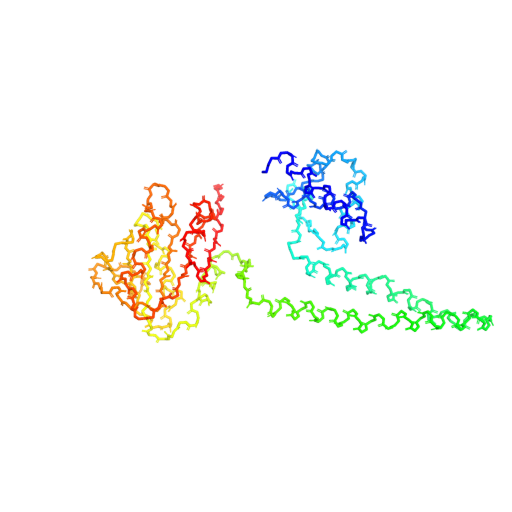C 1
ATOM 2409 O O . MET A 1 310 ? -10.267 7.120 -9.227 1.00 81.94 310 MET A O 1
ATOM 2413 N N . GLU A 1 311 ? -10.648 5.506 -10.746 1.00 84.62 311 GLU A N 1
ATOM 2414 C CA . GLU A 1 311 ? -11.163 6.375 -11.804 1.00 84.62 311 GLU A CA 1
ATOM 2415 C C . GLU A 1 311 ? -12.553 5.897 -12.237 1.00 84.62 311 GLU A C 1
ATOM 2417 O O . GLU A 1 311 ? -12.783 4.705 -12.443 1.00 84.62 311 GLU A O 1
ATOM 2422 N N . GLY A 1 312 ? -13.496 6.831 -12.364 1.00 78.88 312 GLY A N 1
ATOM 2423 C CA . GLY A 1 312 ? -14.855 6.559 -12.824 1.00 78.88 312 GLY A CA 1
ATOM 2424 C C . GLY A 1 312 ? -15.105 7.179 -14.195 1.00 78.88 312 GLY A C 1
ATOM 2425 O O . GLY A 1 312 ? -14.794 8.348 -14.410 1.00 78.88 312 GLY A O 1
ATOM 2426 N N . VAL A 1 313 ? -15.714 6.419 -15.106 1.00 86.38 313 VAL A N 1
ATOM 2427 C CA . VAL A 1 313 ? -16.180 6.920 -16.407 1.00 86.38 313 VAL A CA 1
ATOM 2428 C C . VAL A 1 313 ? -17.696 6.762 -16.468 1.00 86.38 313 VAL A C 1
ATOM 2430 O O . VAL A 1 313 ? -18.198 5.640 -16.481 1.00 86.38 313 VAL A O 1
ATOM 2433 N N . ALA A 1 314 ? -18.427 7.878 -16.510 1.00 80.69 314 ALA A N 1
ATOM 2434 C CA . ALA A 1 314 ? -19.850 7.876 -16.837 1.00 80.69 314 ALA A CA 1
ATOM 2435 C C . ALA A 1 314 ? -20.002 7.832 -18.365 1.00 80.69 314 ALA A C 1
ATOM 2437 O O . ALA A 1 314 ? -19.374 8.627 -19.065 1.00 80.69 314 ALA A O 1
ATOM 2438 N N . LYS A 1 315 ? -20.790 6.884 -18.872 1.00 65.06 315 LYS A N 1
ATOM 2439 C CA . LYS A 1 315 ? -21.138 6.764 -20.293 1.00 65.06 315 LYS A CA 1
ATOM 2440 C C . LYS A 1 315 ? -22.601 7.109 -20.498 1.00 65.06 315 LYS A C 1
ATOM 2442 O O . LYS A 1 315 ? -23.400 6.726 -19.616 1.00 65.06 315 LYS A O 1
#

Foldseek 3Di:
DDPVVLVVVLVVQLVVCVVVVLHSLLRSLLSQQAPDPDFAALVSSCVSRVDDSVSSVVSVVSCVLLVQKDWDADPNGITIHGDPDPLCSNLSNLVCCLPVPLVVVLVVLVVCLVVDPDPVVSVVSVVVSVVSVVVVVVSVVSNVVSVCCVVVPPDDADPDDDDDDVVLLVVLCVLCVPPAQQFEEEEEAFPPPCFVVLQSNCQSCVVRNYFYWYDYQLHQQQIFGWDQDPPPGIHTDNDDDHLAAGQEYEYELNQLDPPGHDDLVSNVVSQVVRHDPDRHAYEYEYEPCSCVVSVVVVVDDHPHYHYYYDDDDDD

Sequence (315 aa):
MSEEAWSEVQESLGKIGKQWELGESVWRIWGCILFKSCPVSQKEIEEGTGYSSGVVSISLKKLKMANMIKGIIMGGDTRYFVNTSLTDAFGTFSKLFFEDNIKPVIALLSENLDKIEDAKVKKALCELINECKKLNPVVLALSKIIEDINTSAITGEEMREGNGIVDFTGTFRNSIADIKYGSKVVFTGSVAVCTPFIELLAYTVRDRGFEMLYVPRADANEARRIKEIENIGYSVVDEKADPKKPDAVVVLGGLAMPKFGCEPEDVTRLIEDISGEKKPKVIGVGFMNTFERAGWDKKLKFDTMIDTTMEGVAK

Mean predicted aligned error: 16.83 Å

pLDDT: mean 82.87, std 14.88, range [34.34, 98.88]

Secondary structure (DSSP, 8-state):
--HHHHHHHHHHHHHHHHHTSS-HHHHHHHHHHHT-SS-EEHHHHHHHH---HHHHHHHHHHHHHTTSEEEEEETTEEEEEE-S-HHHHHHHHHHHHIIIIIHHHHHHHHHHGGG---HHHHHHHHHHHHHHHHHHHHHHHHHHHHHHHHHH--SS-------HHHHHHHHHHHHTTTSPTT-EEEEEE-TTTTHHHHHHHHHHTGGG--EEEEEETT-GGG-EEEEEETTTEEEEEEEE----S-SEEEEEGGGGSTTT---HHHHHHHHHHH--SSPPEEEEEEETTHHHHTT-TTTS--SEEEEE-------